Protein AF-A0A667IPQ3-F1 (afdb_monomer_lite)

Organism: Lynx canadensis (NCBI:txid61383)

Foldseek 3Di:
DDDDDDDDDDDDDDDDDDDDDDDDDDDDDDDDDDDDPPPPPPPDDDDDDDDDDDDDDDDDDDDDDDDDDDDPPDDPDPVPPQDPDDPVLLVQCPDPDPVSNLVSLVVLLVNLVVQVVDPVCLVVCLVVVLVSLLSLLVQCQPPDVVSVVSSLVSLLSNCLSPVVSSLVSLVVCLVVHPHNVSSVVSNVSSVPDDPRD

Secondary structure (DSSP, 8-state):
-------PPPPPPPPPPP-----------PPP-PPPS------PPP--------PPP----------------PPP---------SHHHHHHHT-S-HHHHHHHHHHHHHHHHHHHT-GGGHHHHHHHHHHHHHHHHHGGG-S-HHHHHHHHHHHHHHTTT-HHHHHHHHHHHGGGSS-SHHHHHHHHHHHHSPPP-

InterPro domains:
  IPR011989 Armadillo-like helical [G3DSA:1.25.10.10] (72-195)
  IPR016024 Armadillo-type fold [SSF48371] (83-165)
  IPR052623 Dynein axonemal assembly factor 5 [PTHR16216] (85-190)

Sequence (197 aa):
DRESSSGLPTPPPTRPRVHPVASAVRGSGTPGAAPSPWHASTSLPTGWVYHGPRAGAPGVGSGPHSGSSSAPSVPASVSLSHPALPPELLKRLDDVSHEVRLAATSALVTWLACVRSDDDVKSCYQSHLQFLYRELLVYLDDPDGTVQDAVLEVLKAGSVLFPELLARETEAVIHKHRSPALCQQLLQHLQAQPPAQ

Structure (mmCIF, N/CA/C/O backbone):
data_AF-A0A667IPQ3-F1
#
_entry.id   AF-A0A667IPQ3-F1
#
loop_
_atom_site.group_PDB
_atom_site.id
_atom_site.type_symbol
_atom_site.label_atom_id
_atom_site.label_alt_id
_atom_site.label_comp_id
_atom_site.label_asym_id
_atom_site.label_entity_id
_atom_site.label_seq_id
_atom_site.pdbx_PDB_ins_code
_atom_site.Cartn_x
_atom_site.Cartn_y
_atom_site.Cartn_z
_atom_site.occupancy
_atom_site.B_iso_or_equiv
_atom_site.auth_seq_id
_atom_site.auth_comp_id
_atom_site.auth_asym_id
_atom_site.auth_atom_id
_atom_site.pdbx_PDB_model_num
ATOM 1 N N . ASP A 1 1 ? -21.190 25.353 -71.869 1.00 43.34 1 ASP A N 1
ATOM 2 C CA . ASP A 1 1 ? -20.812 23.929 -71.735 1.00 43.34 1 ASP A CA 1
ATOM 3 C C . ASP A 1 1 ? -20.568 23.635 -70.264 1.00 43.34 1 ASP A C 1
ATOM 5 O O . ASP A 1 1 ? -19.658 24.219 -69.703 1.00 43.34 1 ASP A O 1
ATOM 9 N N . ARG A 1 2 ? -21.494 23.066 -69.482 1.00 45.31 2 ARG A N 1
ATOM 10 C CA . ARG A 1 2 ? -22.185 21.760 -69.554 1.00 45.31 2 ARG A CA 1
ATOM 11 C C . ARG A 1 2 ? -21.228 20.582 -69.322 1.00 45.31 2 ARG A C 1
ATOM 13 O O . ARG A 1 2 ? -20.550 20.190 -70.249 1.00 45.31 2 ARG A O 1
ATOM 20 N N . GLU A 1 3 ? -21.250 20.063 -68.088 1.00 48.84 3 GLU A N 1
ATOM 21 C CA . GLU A 1 3 ? -21.083 18.662 -67.622 1.00 48.84 3 GLU A CA 1
ATOM 22 C C . GLU A 1 3 ? -20.775 18.749 -66.108 1.00 48.84 3 GLU A C 1
ATOM 24 O O . GLU A 1 3 ? -19.694 19.164 -65.718 1.00 48.84 3 GLU A O 1
ATOM 29 N N . SER A 1 4 ? -21.719 18.631 -65.164 1.00 49.47 4 SER A N 1
ATOM 30 C CA . SER A 1 4 ? -22.578 17.482 -64.823 1.00 49.47 4 SER A CA 1
ATOM 31 C C . SER A 1 4 ? -21.831 16.151 -64.841 1.00 49.47 4 SER A C 1
ATOM 33 O O . SER A 1 4 ? -22.015 15.351 -65.750 1.00 49.47 4 SER A O 1
ATOM 35 N N . SER A 1 5 ? -21.034 15.900 -63.799 1.00 56.72 5 SER A N 1
ATOM 36 C CA . SER A 1 5 ? -20.564 14.555 -63.463 1.00 56.72 5 SER A CA 1
ATOM 37 C C . SER A 1 5 ? -21.283 14.072 -62.204 1.00 56.72 5 SER A C 1
ATOM 39 O O . SER A 1 5 ? -20.973 14.455 -61.076 1.00 56.72 5 SER A O 1
ATOM 41 N N . SER A 1 6 ? -22.329 13.287 -62.442 1.00 52.28 6 SER A N 1
ATOM 42 C CA . SER A 1 6 ? -23.167 12.626 -61.449 1.00 52.28 6 SER A CA 1
ATOM 43 C C . SER A 1 6 ? -22.458 11.354 -60.976 1.00 52.28 6 SER A C 1
ATOM 45 O O . SER A 1 6 ? -22.528 10.321 -61.637 1.00 52.28 6 SER A O 1
ATOM 47 N N . GLY A 1 7 ? -21.755 11.417 -59.846 1.00 54.75 7 GLY A N 1
ATOM 48 C CA . GLY A 1 7 ? -21.230 10.224 -59.177 1.00 54.75 7 GLY A CA 1
ATOM 49 C C . GLY A 1 7 ? -22.349 9.501 -58.426 1.00 54.75 7 GLY A C 1
ATOM 50 O O . GLY A 1 7 ? -22.909 10.051 -57.480 1.00 54.75 7 GLY A O 1
ATOM 51 N N . LEU A 1 8 ? -22.698 8.288 -58.863 1.00 66.19 8 LEU A N 1
ATOM 52 C CA . LEU A 1 8 ? -23.651 7.407 -58.178 1.00 66.19 8 LEU A CA 1
ATOM 53 C C . LEU A 1 8 ? -23.178 7.070 -56.747 1.00 66.19 8 LEU A C 1
ATOM 55 O O . LEU A 1 8 ? -21.989 6.809 -56.554 1.00 66.19 8 LEU A O 1
ATOM 59 N N . PRO A 1 9 ? -24.086 6.974 -55.759 1.00 61.34 9 PRO A N 1
ATOM 60 C CA . PRO A 1 9 ? -23.742 6.470 -54.435 1.00 61.34 9 PRO A CA 1
ATOM 61 C C . PRO A 1 9 ? -23.556 4.944 -54.450 1.00 61.34 9 PRO A C 1
ATOM 63 O O . PRO A 1 9 ? -24.374 4.198 -54.991 1.00 61.34 9 PRO A O 1
ATOM 66 N N . THR A 1 10 ? -22.478 4.476 -53.825 1.00 70.06 10 THR A N 1
ATOM 67 C CA . THR A 1 10 ? -22.205 3.059 -53.557 1.00 70.06 10 THR A CA 1
ATOM 68 C C . THR A 1 10 ? -23.192 2.495 -52.522 1.00 70.06 10 THR A C 1
ATOM 70 O O . THR A 1 10 ? -23.482 3.164 -51.526 1.00 70.06 10 THR A O 1
ATOM 73 N N . PRO A 1 11 ? -23.727 1.271 -52.705 1.00 72.38 11 PRO A N 1
ATOM 74 C CA . PRO A 1 11 ? -24.605 0.659 -51.712 1.00 72.38 11 PRO A CA 1
ATOM 75 C C . PRO A 1 11 ? -23.811 0.169 -50.483 1.00 72.38 11 PRO A C 1
ATOM 77 O O . PRO A 1 11 ? -22.674 -0.288 -50.629 1.00 72.38 11 PRO A O 1
ATOM 80 N N . PRO A 1 12 ? -24.393 0.220 -49.269 1.00 73.06 12 PRO A N 1
ATOM 81 C CA . PRO A 1 12 ? -23.745 -0.291 -48.065 1.00 73.06 12 PRO A CA 1
ATOM 82 C C . PRO A 1 12 ? -23.689 -1.831 -48.055 1.00 73.06 12 PRO A C 1
ATOM 84 O O . PRO A 1 12 ? -24.590 -2.488 -48.588 1.00 73.06 12 PRO A O 1
ATOM 87 N N . PRO A 1 13 ? -22.673 -2.435 -47.409 1.00 67.56 13 PRO A N 1
ATOM 88 C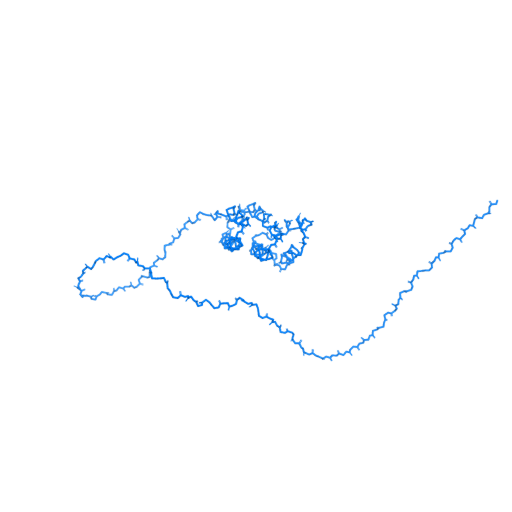 CA . PRO A 1 13 ? -22.566 -3.884 -47.291 1.00 67.56 13 PRO A CA 1
ATOM 89 C C . PRO A 1 13 ? -23.715 -4.474 -46.459 1.00 67.56 13 PRO A C 1
ATOM 91 O O . PRO A 1 13 ? -24.053 -4.006 -45.370 1.00 67.56 13 PRO A O 1
ATOM 94 N N . THR A 1 14 ? -24.317 -5.530 -47.000 1.00 71.25 14 THR A N 1
ATOM 95 C CA . THR A 1 14 ? -25.467 -6.254 -46.457 1.00 71.25 14 THR A CA 1
ATOM 96 C C . THR A 1 14 ? -25.089 -7.007 -45.175 1.00 71.25 14 THR A C 1
ATOM 98 O O . THR A 1 14 ? -24.202 -7.858 -45.187 1.00 71.25 14 THR A O 1
ATOM 101 N N . ARG A 1 15 ? -25.776 -6.728 -44.057 1.00 63.22 15 ARG A N 1
ATOM 102 C CA . ARG A 1 15 ? -25.676 -7.533 -42.825 1.00 63.22 15 ARG A CA 1
ATOM 103 C C . ARG A 1 15 ? -26.220 -8.948 -43.073 1.00 63.22 15 ARG A C 1
ATOM 105 O O . ARG A 1 15 ? -27.365 -9.061 -43.514 1.00 63.22 15 ARG A O 1
ATOM 112 N N . PRO A 1 16 ? -25.495 -10.024 -42.724 1.00 62.91 16 PRO A N 1
ATOM 113 C CA . PRO A 1 16 ? -26.089 -11.349 -42.688 1.00 62.91 16 PRO A CA 1
ATOM 114 C C . PRO A 1 16 ? -27.092 -11.467 -41.532 1.00 62.91 16 PRO A C 1
ATOM 116 O O . PRO A 1 16 ? -26.861 -11.055 -40.395 1.00 62.91 16 PRO A O 1
ATOM 119 N N . ARG A 1 17 ? -28.247 -12.011 -41.904 1.00 59.38 17 ARG A N 1
ATOM 120 C CA . ARG A 1 17 ? -29.460 -12.240 -41.125 1.00 59.38 17 ARG A CA 1
ATOM 121 C C . ARG A 1 17 ? -29.239 -13.344 -40.090 1.00 59.38 17 ARG A C 1
ATOM 123 O O . ARG A 1 17 ? -28.829 -14.449 -40.431 1.00 59.38 17 ARG A O 1
ATOM 130 N N . VAL A 1 18 ? -29.554 -13.035 -38.836 1.00 52.44 18 VAL A N 1
ATOM 131 C CA . VAL A 1 18 ? -29.643 -13.996 -37.731 1.00 52.44 18 VAL A CA 1
ATOM 132 C C . VAL A 1 18 ? -30.753 -15.020 -37.992 1.00 52.44 18 VAL A C 1
ATOM 134 O O . VAL A 1 18 ? -31.875 -14.650 -38.338 1.00 52.44 18 VAL A O 1
ATOM 137 N N . HIS A 1 19 ? -30.450 -16.300 -37.780 1.00 51.84 19 HIS A N 1
ATOM 138 C CA . HIS A 1 19 ? -31.446 -17.342 -37.546 1.00 51.84 19 HIS A CA 1
ATOM 139 C C . HIS A 1 19 ? -31.229 -17.924 -36.142 1.00 51.84 19 HIS A C 1
ATOM 141 O O . HIS A 1 19 ? -30.085 -18.215 -35.787 1.00 51.84 19 HIS A O 1
ATOM 147 N N . PRO A 1 20 ? -32.294 -18.087 -35.338 1.00 52.88 20 PRO A N 1
ATOM 148 C CA . PRO A 1 20 ? -32.199 -18.683 -34.016 1.00 52.88 20 PRO A CA 1
ATOM 149 C C . PRO A 1 20 ? -32.198 -20.209 -34.139 1.00 52.88 20 PRO A C 1
ATOM 151 O O . PRO A 1 20 ? -33.082 -20.779 -34.779 1.00 52.88 20 PRO A O 1
ATOM 154 N N . VAL A 1 21 ? -31.245 -20.879 -33.490 1.00 47.47 21 VAL A N 1
ATOM 155 C CA . VAL A 1 21 ? -31.390 -22.296 -33.145 1.00 47.47 21 VAL A CA 1
ATOM 156 C C . VAL A 1 21 ? -31.575 -22.393 -31.638 1.00 47.47 21 VAL A C 1
ATOM 158 O O . VAL A 1 21 ? -30.739 -21.951 -30.852 1.00 47.47 21 VAL A O 1
ATOM 161 N N . ALA A 1 22 ? -32.740 -22.898 -31.254 1.00 37.69 22 ALA A N 1
ATOM 162 C CA . ALA A 1 22 ? -33.111 -23.151 -29.879 1.00 37.69 22 ALA A CA 1
ATOM 163 C C . ALA A 1 22 ? -32.701 -24.569 -29.459 1.00 37.69 22 ALA A C 1
ATOM 165 O O . ALA A 1 22 ? -32.847 -25.519 -30.223 1.00 37.69 22 ALA A O 1
ATOM 166 N N . SER A 1 23 ? -32.312 -24.650 -28.186 1.00 40.38 23 SER A N 1
ATOM 167 C CA . SER A 1 23 ? -32.444 -25.776 -27.256 1.00 40.38 23 SER A CA 1
ATOM 168 C C . SER A 1 23 ? -31.615 -27.045 -27.468 1.00 40.38 23 SER A C 1
ATOM 170 O O . SER A 1 23 ? -31.956 -27.912 -28.263 1.00 40.38 23 SER A O 1
ATOM 172 N N . ALA A 1 24 ? -30.694 -27.268 -26.526 1.00 44.47 24 ALA A N 1
ATOM 173 C CA . ALA A 1 24 ? -30.680 -28.517 -25.771 1.00 44.47 24 ALA A CA 1
ATOM 174 C C . ALA A 1 24 ? -30.229 -28.264 -24.325 1.00 44.47 24 ALA A C 1
ATOM 176 O O . ALA A 1 24 ? -29.197 -27.660 -24.049 1.00 44.47 24 ALA A O 1
ATOM 177 N N . VAL A 1 25 ? -31.085 -28.716 -23.418 1.00 44.31 25 VAL A N 1
ATOM 178 C CA . VAL A 1 25 ? -30.928 -28.771 -21.969 1.00 44.31 25 VAL A CA 1
ATOM 179 C C . VAL A 1 25 ? -30.083 -29.990 -21.574 1.00 44.31 25 VAL A C 1
ATOM 181 O O . VAL A 1 25 ? -30.110 -31.004 -22.268 1.00 44.31 25 VAL A O 1
ATOM 184 N N . ARG A 1 26 ? -29.492 -29.903 -20.372 1.00 38.69 26 ARG A N 1
ATOM 185 C CA . ARG A 1 26 ? -29.008 -30.978 -19.477 1.00 38.69 26 ARG A CA 1
ATOM 186 C C . ARG A 1 26 ? -27.511 -31.307 -19.556 1.00 38.69 26 ARG A C 1
ATOM 188 O O . ARG A 1 26 ? -27.011 -31.829 -20.540 1.00 38.69 26 ARG A O 1
ATOM 195 N N . GLY A 1 27 ? -26.834 -31.070 -18.432 1.00 37.28 27 GLY A N 1
ATOM 196 C CA . GLY A 1 27 ? -25.452 -31.483 -18.200 1.00 37.28 27 GLY A CA 1
ATOM 197 C C . GLY A 1 27 ? -24.861 -30.819 -16.964 1.00 37.28 27 GLY A C 1
ATOM 198 O O . GLY A 1 27 ? -24.020 -29.939 -17.073 1.00 37.28 27 GLY A O 1
ATOM 199 N N . SER A 1 28 ? -25.346 -31.208 -15.788 1.00 48.03 28 SER A N 1
ATOM 200 C CA . SER A 1 28 ? -24.716 -30.939 -14.495 1.00 48.03 28 SER A CA 1
ATOM 201 C C . SER A 1 28 ? -23.250 -31.388 -14.501 1.00 48.03 28 SER A C 1
ATOM 203 O O . SER A 1 28 ? -22.979 -32.573 -14.686 1.00 48.03 28 SER A O 1
ATOM 205 N N . GLY A 1 29 ? -22.330 -30.459 -14.260 1.00 38.22 29 GLY A N 1
ATOM 206 C CA . GLY A 1 29 ? -20.908 -30.734 -14.085 1.00 38.22 29 GLY A CA 1
ATOM 207 C C . GLY A 1 29 ? -20.250 -29.566 -13.368 1.00 38.22 29 GLY A C 1
ATOM 208 O O . GLY A 1 29 ? -19.907 -28.564 -13.982 1.00 38.22 29 GLY A O 1
ATOM 209 N N . THR A 1 30 ? -20.137 -29.676 -12.051 1.00 56.53 30 THR A N 1
ATOM 210 C CA . THR A 1 30 ? -19.35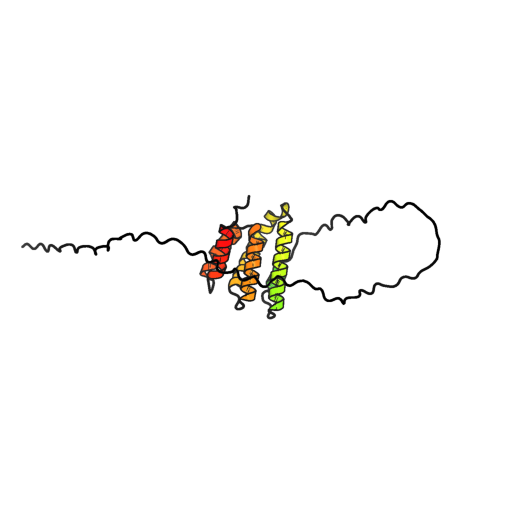0 -28.786 -11.194 1.00 56.53 30 THR A CA 1
ATOM 211 C C . THR A 1 30 ? -17.861 -28.920 -11.533 1.00 56.53 30 THR A C 1
ATOM 213 O O . THR A 1 30 ? -17.334 -30.026 -11.390 1.00 56.53 30 THR A O 1
ATOM 216 N N . PRO A 1 31 ? -17.138 -27.856 -11.919 1.00 45.44 31 PRO A N 1
ATOM 217 C CA . PRO A 1 31 ? -15.688 -27.867 -11.815 1.00 45.44 31 PRO A CA 1
ATOM 218 C C . PRO A 1 31 ? -15.306 -27.600 -10.356 1.00 45.44 31 PRO A C 1
ATOM 220 O O . PRO A 1 31 ? -15.730 -26.614 -9.752 1.00 45.44 31 PRO A O 1
ATOM 223 N N . GLY A 1 32 ? -14.562 -28.545 -9.782 1.00 38.31 32 GLY A N 1
ATOM 224 C CA . GLY A 1 32 ? -14.104 -28.512 -8.402 1.00 38.31 32 GLY A CA 1
ATOM 225 C C . GLY A 1 32 ? -13.329 -27.236 -8.094 1.00 38.31 32 GLY A C 1
ATOM 226 O O . GLY A 1 32 ? -12.368 -26.892 -8.780 1.00 38.31 32 GLY A O 1
ATOM 227 N N . ALA A 1 33 ? -13.755 -26.562 -7.030 1.00 38.25 33 ALA A N 1
ATOM 228 C CA . ALA A 1 33 ? -12.944 -25.582 -6.339 1.00 38.25 33 ALA A CA 1
ATOM 229 C C . ALA A 1 33 ? -11.665 -26.280 -5.859 1.00 38.25 33 ALA A C 1
ATOM 231 O O . ALA A 1 33 ? -11.715 -27.199 -5.039 1.00 38.25 33 ALA A O 1
ATOM 232 N N . ALA A 1 34 ? -10.524 -25.861 -6.398 1.00 42.09 34 ALA A N 1
ATOM 233 C CA . ALA A 1 34 ? -9.241 -26.157 -5.790 1.00 42.09 34 ALA A CA 1
ATOM 234 C C . ALA A 1 34 ? -9.215 -25.491 -4.400 1.00 42.09 34 ALA A C 1
ATOM 236 O O . ALA A 1 34 ? -9.532 -24.303 -4.301 1.00 42.09 34 ALA A O 1
ATOM 237 N N . PRO A 1 35 ? -8.885 -26.217 -3.322 1.00 43.69 35 PRO A N 1
ATOM 238 C CA . PRO A 1 35 ? -8.709 -25.598 -2.021 1.00 43.69 35 PRO A CA 1
ATOM 239 C C . PRO A 1 35 ? -7.446 -24.731 -2.026 1.00 43.69 35 PRO A C 1
ATOM 241 O O . PRO A 1 35 ? -6.358 -25.183 -2.384 1.00 43.69 35 PRO A O 1
ATOM 244 N N . SER A 1 36 ? -7.605 -23.482 -1.597 1.00 42.34 36 SER A N 1
ATOM 245 C CA . SER A 1 36 ? -6.523 -22.578 -1.216 1.00 42.34 36 SER A CA 1
ATOM 246 C C . SER A 1 36 ? -5.568 -23.252 -0.210 1.00 42.34 36 SER A C 1
ATOM 248 O O . SER A 1 36 ? -6.046 -23.824 0.773 1.00 42.34 36 SER A O 1
ATOM 250 N N . PRO A 1 37 ? -4.233 -23.188 -0.379 1.00 45.19 37 PRO A N 1
ATOM 251 C CA . PRO A 1 37 ? -3.288 -23.971 0.423 1.00 45.19 37 PRO A CA 1
ATOM 252 C C . PRO A 1 37 ? -2.916 -23.353 1.789 1.00 45.19 37 PRO A C 1
ATOM 254 O O . PRO A 1 37 ? -1.842 -23.638 2.312 1.00 45.19 37 PRO A O 1
ATOM 257 N N . TRP A 1 38 ? -3.785 -22.556 2.424 1.00 40.59 38 TRP A N 1
ATOM 258 C CA . TRP A 1 38 ? -3.489 -21.918 3.724 1.00 40.59 38 TRP A CA 1
ATOM 259 C C . TRP A 1 38 ? -4.444 -22.337 4.842 1.00 40.59 38 TRP A C 1
ATOM 261 O O . TRP A 1 38 ? -4.924 -21.517 5.617 1.00 40.59 38 TRP A O 1
ATOM 271 N N . HIS A 1 39 ? -4.678 -23.639 4.973 1.00 41.22 39 HIS A N 1
ATOM 272 C CA . HIS A 1 39 ? -4.967 -24.223 6.282 1.00 41.22 39 HIS A CA 1
ATOM 273 C C . HIS A 1 39 ? -3.756 -25.045 6.719 1.00 41.22 39 HIS A C 1
ATOM 275 O O . HIS A 1 39 ? -3.787 -26.272 6.774 1.00 41.22 39 HIS A O 1
ATOM 281 N N . ALA A 1 40 ? -2.659 -24.350 7.016 1.00 33.62 40 ALA A N 1
ATOM 282 C CA . ALA A 1 40 ? -1.617 -24.923 7.846 1.00 33.62 40 ALA A CA 1
ATOM 283 C C . ALA A 1 40 ? -2.135 -24.913 9.288 1.00 33.62 40 ALA A C 1
ATOM 285 O O . ALA A 1 40 ? -2.218 -23.865 9.927 1.00 33.62 40 ALA A O 1
ATOM 286 N N . SER A 1 41 ? -2.518 -26.094 9.778 1.00 35.00 41 SER A N 1
ATOM 287 C CA . SER A 1 41 ? -2.619 -26.372 11.207 1.00 35.00 41 SER A CA 1
ATOM 288 C C . SER A 1 41 ? -1.376 -25.837 11.907 1.00 35.00 41 SER A C 1
ATOM 290 O O . SER A 1 41 ? -0.264 -26.306 11.663 1.00 35.00 41 SER A O 1
ATOM 292 N N . THR A 1 42 ? -1.561 -24.888 12.814 1.00 35.06 42 THR A N 1
ATOM 293 C CA . THR A 1 42 ? -0.556 -24.504 13.800 1.00 35.06 42 THR A CA 1
ATOM 294 C C . THR A 1 42 ? -0.421 -25.620 14.834 1.00 35.06 42 THR A C 1
ATOM 296 O O . THR A 1 42 ? -0.861 -25.516 15.976 1.00 35.06 42 THR A O 1
ATOM 299 N N . SER A 1 43 ? 0.232 -26.716 14.446 1.00 40.53 43 SER A N 1
ATOM 300 C CA . SER A 1 43 ? 0.984 -27.517 15.407 1.00 40.53 43 SER A CA 1
ATOM 301 C C . SER A 1 43 ? 2.213 -26.701 15.792 1.00 40.53 43 SER A C 1
ATOM 303 O O . SER A 1 43 ? 3.211 -26.671 15.077 1.00 40.53 43 SER A O 1
ATOM 305 N N . LEU A 1 44 ? 2.108 -25.982 16.908 1.00 39.28 44 LEU A N 1
ATOM 306 C CA . LEU A 1 44 ? 3.242 -25.307 17.527 1.00 39.28 44 LEU A CA 1
ATOM 307 C C . LEU A 1 44 ? 4.283 -26.361 17.946 1.00 39.28 44 LEU A C 1
ATOM 309 O O . LEU A 1 44 ? 3.927 -27.293 18.674 1.00 39.28 44 LEU A O 1
ATOM 313 N N . PRO A 1 45 ? 5.561 -26.236 17.552 1.00 35.84 45 PRO A N 1
ATOM 314 C CA . PRO A 1 45 ? 6.617 -27.022 18.162 1.00 35.84 45 PRO A CA 1
ATOM 315 C C . PRO A 1 45 ? 6.789 -26.598 19.625 1.00 35.84 45 PRO A C 1
ATOM 317 O O . PRO A 1 45 ? 7.045 -25.440 19.956 1.00 35.84 45 PRO A O 1
ATOM 320 N N . THR A 1 46 ? 6.619 -27.575 20.508 1.00 51.66 46 THR A N 1
ATOM 321 C CA . THR A 1 46 ? 6.959 -27.518 21.927 1.00 51.66 46 THR A CA 1
ATOM 322 C C . THR A 1 46 ? 8.448 -27.211 22.076 1.00 51.66 46 THR A C 1
ATOM 324 O O . THR A 1 46 ? 9.271 -27.988 21.600 1.00 51.66 46 THR A O 1
ATOM 327 N N . GLY A 1 47 ? 8.817 -26.114 22.746 1.00 49.28 47 GLY A N 1
ATOM 328 C CA . GLY A 1 47 ? 10.231 -25.896 23.065 1.00 49.28 47 GLY A CA 1
ATOM 329 C C . GLY A 1 47 ? 10.681 -24.470 23.346 1.00 49.28 47 GLY A C 1
ATOM 330 O O . GLY A 1 47 ? 11.713 -24.072 22.827 1.00 49.28 47 GLY A O 1
ATOM 331 N N . TRP A 1 48 ? 9.975 -23.721 24.194 1.00 31.69 48 TRP A N 1
ATOM 332 C CA . TRP A 1 48 ? 10.586 -22.590 24.900 1.00 31.69 48 TRP A CA 1
ATOM 333 C C . TRP A 1 48 ? 10.203 -22.674 26.376 1.00 31.69 48 TRP A C 1
ATOM 335 O O . TRP A 1 48 ? 9.089 -22.342 26.772 1.00 31.69 48 TRP A O 1
ATOM 345 N N . VAL A 1 49 ? 11.127 -23.190 27.189 1.00 45.16 49 VAL A N 1
ATOM 346 C CA . VAL A 1 49 ? 11.033 -23.157 28.652 1.00 45.16 49 VAL A CA 1
ATOM 347 C C . VAL A 1 49 ? 11.545 -21.794 29.099 1.00 45.16 49 VAL A C 1
ATOM 349 O O . VAL A 1 49 ? 12.738 -21.507 29.020 1.00 45.16 49 VAL A O 1
ATOM 352 N N . TYR A 1 50 ? 10.635 -20.937 29.552 1.00 32.84 50 TYR A N 1
ATOM 353 C CA . TYR A 1 50 ? 10.991 -19.683 30.201 1.00 32.84 50 TYR A CA 1
ATOM 354 C C . TYR A 1 50 ? 11.446 -19.979 31.639 1.00 32.84 50 TYR A C 1
ATOM 356 O O . TYR A 1 50 ? 10.642 -20.370 32.486 1.00 32.84 50 TYR A O 1
ATOM 364 N N . HIS A 1 51 ? 12.738 -19.815 31.925 1.00 39.22 51 HIS A N 1
ATOM 365 C CA . HIS A 1 51 ? 13.267 -19.874 33.287 1.00 39.22 51 HIS A CA 1
ATOM 366 C C . HIS A 1 51 ? 13.118 -18.502 33.958 1.00 39.22 51 HIS A C 1
ATOM 368 O O . HIS A 1 51 ? 13.928 -17.604 33.748 1.00 39.22 51 HIS A O 1
ATOM 374 N N . GLY A 1 52 ? 12.071 -18.344 34.771 1.00 39.72 52 GLY A N 1
ATOM 375 C CA . GLY A 1 52 ? 11.937 -17.217 35.698 1.00 39.72 52 GLY A CA 1
ATOM 376 C C . GLY A 1 52 ? 12.860 -17.355 36.924 1.00 39.72 52 GLY A C 1
ATOM 377 O O . GLY A 1 52 ? 13.268 -18.470 37.267 1.00 39.72 52 GLY A O 1
ATOM 378 N N . PRO A 1 53 ? 13.206 -16.246 37.604 1.00 39.66 53 PRO A N 1
ATOM 379 C CA . PRO A 1 53 ? 14.141 -16.264 38.721 1.00 39.66 53 PRO A CA 1
ATOM 380 C C . PRO A 1 53 ? 13.521 -16.875 39.986 1.00 39.66 53 PRO A C 1
ATOM 382 O O . PRO A 1 53 ? 12.412 -16.554 40.408 1.00 39.66 53 PRO A O 1
ATOM 385 N N . ARG A 1 54 ? 14.299 -17.769 40.597 1.00 39.72 54 ARG A N 1
ATOM 386 C CA . ARG A 1 54 ? 14.025 -18.523 41.823 1.00 39.72 54 ARG A CA 1
ATOM 387 C C . ARG A 1 54 ? 14.065 -17.605 43.051 1.00 39.72 54 ARG A C 1
ATOM 389 O O . ARG A 1 54 ? 15.143 -17.178 43.453 1.00 39.72 54 ARG A O 1
ATOM 396 N N . ALA A 1 55 ? 12.914 -17.368 43.679 1.00 41.00 55 ALA A N 1
ATOM 397 C CA . ALA A 1 55 ? 12.819 -16.814 45.031 1.00 41.00 55 ALA A CA 1
ATOM 398 C C . ALA A 1 55 ? 12.533 -17.943 46.039 1.00 41.00 55 ALA A C 1
ATOM 400 O O . ALA A 1 55 ? 11.736 -18.843 45.774 1.00 41.00 55 ALA A O 1
ATOM 401 N N . GLY A 1 56 ? 13.265 -17.934 47.154 1.00 41.22 56 GLY A N 1
ATOM 402 C CA . GLY A 1 56 ? 13.283 -18.989 48.166 1.00 41.22 56 GLY A CA 1
ATOM 403 C C . GLY A 1 56 ? 11.991 -19.123 48.976 1.00 41.22 56 GLY A C 1
ATOM 404 O O . GLY A 1 56 ? 11.260 -18.160 49.186 1.00 41.22 56 GLY A O 1
ATOM 405 N N . ALA A 1 57 ? 11.753 -20.348 49.446 1.00 41.84 57 ALA A N 1
ATOM 406 C CA . ALA A 1 57 ? 10.712 -20.703 50.409 1.00 41.84 57 ALA A CA 1
ATOM 407 C C . ALA A 1 57 ? 10.952 -20.034 51.779 1.00 41.84 57 ALA A C 1
ATOM 409 O O . ALA A 1 57 ? 12.094 -19.690 52.101 1.00 41.84 57 ALA A O 1
ATOM 410 N N . PRO A 1 58 ? 9.911 -19.925 52.626 1.00 49.47 58 PRO A N 1
ATOM 411 C CA . PRO A 1 58 ? 9.753 -20.987 53.628 1.00 49.47 58 PRO A CA 1
ATOM 412 C C . PRO A 1 58 ? 8.298 -21.318 54.020 1.00 49.47 58 PRO A C 1
ATOM 414 O O . PRO A 1 58 ? 7.389 -20.514 53.859 1.00 49.47 58 PRO A O 1
ATOM 417 N N . GLY A 1 59 ? 8.137 -22.477 54.670 1.00 38.19 59 GLY A N 1
ATOM 418 C CA . GLY A 1 59 ? 7.288 -22.592 55.863 1.00 38.19 59 GLY A CA 1
ATOM 419 C C . GLY A 1 59 ? 5.836 -23.030 55.672 1.00 38.19 59 GLY A C 1
ATOM 420 O O . GLY A 1 59 ? 4.984 -22.270 55.237 1.00 38.19 59 GLY A O 1
ATOM 421 N N . VAL A 1 60 ? 5.562 -24.259 56.108 1.00 48.31 60 VAL A N 1
ATOM 422 C CA . VAL A 1 60 ? 4.245 -24.888 56.281 1.00 48.31 60 VAL A CA 1
ATOM 423 C C . VAL A 1 60 ? 3.394 -24.148 57.323 1.00 48.31 60 VAL A C 1
ATOM 425 O O . VAL A 1 60 ? 3.869 -23.879 58.424 1.00 48.31 60 VAL A O 1
ATOM 428 N N . GLY A 1 61 ? 2.115 -23.917 57.015 1.00 37.28 61 GLY A N 1
ATOM 429 C CA . GLY A 1 61 ? 1.108 -23.460 57.976 1.00 37.28 61 GLY A CA 1
ATOM 430 C C . GLY A 1 61 ? -0.313 -23.620 57.431 1.00 37.28 61 GLY A C 1
ATOM 431 O O . GLY A 1 61 ? -0.736 -22.871 56.558 1.00 37.28 61 GLY A O 1
ATOM 432 N N . SER A 1 62 ? -1.033 -24.624 57.931 1.00 47.22 62 SER A N 1
ATOM 433 C CA . SER A 1 62 ? -2.422 -24.943 57.584 1.00 47.22 62 SER A CA 1
ATOM 434 C C . SER A 1 62 ? -3.419 -23.936 58.170 1.00 47.22 62 SER A C 1
ATOM 436 O O . SER A 1 62 ? -3.331 -23.594 59.346 1.00 47.22 62 SER A O 1
ATOM 438 N N . GLY A 1 63 ? -4.437 -23.557 57.394 1.00 36.53 63 GLY A N 1
ATOM 439 C CA . GLY A 1 63 ? -5.645 -22.887 57.885 1.00 36.53 63 GLY A CA 1
ATOM 440 C C . GLY A 1 63 ? -6.693 -22.734 56.772 1.00 36.53 63 GLY A C 1
ATOM 441 O O . GLY A 1 63 ? -6.305 -22.434 55.644 1.00 36.53 63 GLY A O 1
ATOM 442 N N . PRO A 1 64 ? -8.000 -22.942 57.029 1.00 53.84 64 PRO A N 1
ATOM 443 C CA . PRO A 1 64 ? -9.034 -22.730 56.028 1.00 53.84 64 PRO A CA 1
ATOM 444 C C . PRO A 1 64 ? -9.558 -21.293 56.132 1.00 53.84 64 PRO A C 1
ATOM 446 O O . PRO A 1 64 ? -10.068 -20.878 57.171 1.00 53.84 64 PRO A O 1
ATOM 449 N N . HIS A 1 65 ? -9.457 -20.529 55.051 1.00 41.28 65 HIS A N 1
ATOM 450 C CA . HIS A 1 65 ? -10.177 -19.269 54.894 1.00 41.28 65 HIS A CA 1
ATOM 451 C C . HIS A 1 65 ? -10.862 -19.273 53.532 1.00 41.28 65 HIS A C 1
ATOM 453 O O . HIS A 1 65 ? -10.218 -19.390 52.491 1.00 41.28 65 HIS A O 1
ATOM 459 N N . SER A 1 66 ? -12.190 -19.173 53.571 1.00 53.28 66 SER A N 1
ATOM 460 C CA . SER A 1 66 ? -13.054 -18.918 52.425 1.00 53.28 66 SER A CA 1
ATOM 461 C C . SER A 1 66 ? -12.607 -17.630 51.735 1.00 53.28 66 SER A C 1
ATOM 463 O O . SER A 1 66 ? -12.872 -16.534 52.223 1.00 53.28 66 SER A O 1
ATOM 465 N N . GLY A 1 67 ? -11.900 -17.767 50.616 1.00 37.38 67 GLY A N 1
ATOM 466 C CA . GLY A 1 67 ? -11.523 -16.665 49.743 1.00 37.38 67 GLY A CA 1
ATOM 467 C C . GLY A 1 67 ? -12.469 -16.613 48.553 1.00 37.38 67 GLY A C 1
ATOM 468 O O . GLY A 1 67 ? -12.491 -17.526 47.730 1.00 37.38 67 GLY A O 1
ATOM 469 N N . SER A 1 68 ? -13.255 -15.544 48.469 1.00 46.34 68 SER A N 1
ATOM 470 C CA . SER A 1 68 ? -13.961 -15.148 47.255 1.00 46.34 68 SER A CA 1
ATOM 471 C C . SER A 1 68 ? -12.961 -15.059 46.101 1.00 46.34 68 SER A C 1
ATOM 473 O O . SER A 1 68 ? -11.978 -14.320 46.186 1.00 46.34 68 SER A O 1
ATOM 475 N N . SER A 1 69 ? -13.204 -15.815 45.034 1.00 45.22 69 SER A N 1
ATOM 476 C CA . SER A 1 69 ? -12.408 -15.769 43.811 1.00 45.22 69 SER A CA 1
ATOM 477 C C . SER A 1 69 ? -12.668 -14.442 43.089 1.00 45.22 69 SER A C 1
ATOM 479 O O . SER A 1 69 ? -13.577 -14.331 42.271 1.00 45.22 69 SER A O 1
ATOM 481 N N . SER A 1 70 ? -11.905 -13.406 43.435 1.00 48.41 70 SER A N 1
ATOM 482 C CA . SER A 1 70 ? -11.770 -12.228 42.582 1.00 48.41 70 SER A CA 1
ATOM 483 C C . SER A 1 70 ? -10.770 -12.575 41.488 1.00 48.41 70 SER A C 1
ATOM 485 O O . SER A 1 70 ? -9.582 -12.761 41.753 1.00 48.41 70 SER A O 1
ATOM 487 N N . ALA A 1 71 ? -11.276 -12.705 40.262 1.00 51.25 71 ALA A N 1
ATOM 488 C CA . ALA A 1 71 ? -10.458 -12.796 39.063 1.00 51.25 71 ALA A CA 1
ATOM 489 C C . ALA A 1 71 ? -9.470 -11.614 39.015 1.00 51.25 71 ALA A C 1
ATOM 491 O O . ALA A 1 71 ? -9.824 -10.512 39.446 1.00 51.25 71 ALA A O 1
ATOM 492 N N . PRO A 1 72 ? -8.243 -11.803 38.502 1.00 40.22 72 PRO A N 1
ATOM 493 C CA . PRO A 1 72 ? -7.334 -10.687 38.310 1.00 40.22 72 PRO A CA 1
ATOM 494 C C . PRO A 1 72 ? -7.957 -9.715 37.305 1.00 40.22 72 PRO A C 1
ATOM 496 O O . PRO A 1 72 ? -8.141 -10.048 36.133 1.00 40.22 72 PRO A O 1
ATOM 499 N N . SER A 1 73 ? -8.300 -8.517 37.780 1.00 47.59 73 SER A N 1
ATOM 500 C CA . SER A 1 73 ? -8.652 -7.390 36.926 1.00 47.59 73 SER A CA 1
ATOM 501 C C . SER A 1 73 ? -7.496 -7.137 35.967 1.00 47.59 73 SER A C 1
ATOM 503 O O . SER A 1 73 ? -6.405 -6.736 36.376 1.00 47.59 73 SER A O 1
ATOM 505 N N . VAL A 1 74 ? -7.749 -7.390 34.687 1.00 50.88 74 VAL A N 1
ATOM 506 C CA . VAL A 1 74 ? -6.933 -6.896 33.578 1.00 50.88 74 VAL A CA 1
ATOM 507 C C . VAL A 1 74 ? -6.745 -5.389 33.786 1.00 50.88 74 VAL A C 1
ATOM 509 O O . VAL A 1 74 ? -7.747 -4.697 33.995 1.00 50.88 74 VAL A O 1
ATOM 512 N N . PRO A 1 75 ? -5.510 -4.855 33.790 1.00 44.75 75 PRO A N 1
ATOM 513 C CA . PRO A 1 75 ? -5.318 -3.423 33.938 1.00 44.75 75 PRO A CA 1
ATOM 514 C C . PRO A 1 75 ? -6.004 -2.708 32.773 1.00 44.75 75 PRO A C 1
ATOM 516 O O . PRO A 1 75 ? -5.688 -2.929 31.603 1.00 44.75 75 PRO A O 1
ATOM 519 N N . ALA A 1 76 ? -6.979 -1.871 33.122 1.00 45.91 76 ALA A N 1
ATOM 520 C CA . ALA A 1 76 ? -7.631 -0.963 32.204 1.00 45.91 76 ALA A CA 1
ATOM 521 C C . ALA A 1 76 ? -6.608 0.039 31.654 1.00 45.91 76 ALA A C 1
ATOM 523 O O . ALA A 1 76 ? -5.849 0.645 32.408 1.00 45.91 76 ALA A O 1
ATOM 524 N N . SER A 1 77 ? -6.670 0.231 30.338 1.00 45.75 77 SER A N 1
ATOM 525 C CA . SER A 1 77 ? -6.103 1.357 29.602 1.00 45.75 77 SER A CA 1
ATOM 526 C C . SER A 1 77 ? -4.583 1.517 29.700 1.00 45.75 77 SER A C 1
ATOM 528 O O . SER A 1 77 ? -4.055 2.415 30.357 1.00 45.75 77 SER A O 1
ATOM 530 N N . VAL A 1 78 ? -3.857 0.728 28.901 1.00 42.88 78 VAL A N 1
ATOM 531 C CA . VAL A 1 78 ? -2.699 1.328 28.231 1.00 42.88 78 VAL A CA 1
ATOM 532 C C . VAL A 1 78 ? -3.292 2.378 27.302 1.00 42.88 78 VAL A C 1
ATOM 534 O O . VAL A 1 78 ? -3.894 2.041 26.286 1.00 42.88 78 VAL A O 1
ATOM 537 N N . SER A 1 79 ? -3.165 3.646 27.687 1.00 46.59 79 SER A N 1
ATOM 538 C CA . SER A 1 79 ? -3.380 4.775 26.791 1.00 46.59 79 SER A CA 1
ATOM 539 C C . SER A 1 79 ? -2.289 4.690 25.722 1.00 46.59 79 SER A C 1
ATOM 541 O O . SER A 1 79 ? -1.231 5.302 25.844 1.00 46.59 79 SER A O 1
ATOM 543 N N . LEU A 1 80 ? -2.494 3.816 24.734 1.00 47.81 80 LEU A N 1
ATOM 544 C CA . LEU A 1 80 ? -1.667 3.723 23.546 1.00 47.81 80 LEU A CA 1
ATOM 545 C C . LEU A 1 80 ? -1.843 5.056 22.837 1.00 47.81 80 LEU A C 1
ATOM 547 O O . LEU A 1 80 ? -2.858 5.310 22.197 1.00 47.81 80 LEU A O 1
ATOM 551 N N . SER A 1 81 ? -0.865 5.937 23.004 1.00 54.12 81 SER A N 1
ATOM 552 C CA . SER A 1 81 ? -0.632 7.031 22.079 1.00 54.12 81 SER A CA 1
ATOM 553 C C . SER A 1 81 ? -0.658 6.422 20.674 1.00 54.12 81 SER A C 1
ATOM 555 O O . SER A 1 81 ? 0.251 5.666 20.353 1.00 54.12 81 SER A O 1
ATOM 557 N N . HIS A 1 82 ? -1.752 6.652 19.939 1.00 54.22 82 HIS A N 1
ATOM 558 C CA . HIS A 1 82 ? -1.934 6.606 18.485 1.00 54.22 82 HIS A CA 1
ATOM 559 C C . HIS A 1 82 ? -0.858 5.847 17.690 1.00 54.22 82 HIS A C 1
ATOM 561 O O . HIS A 1 82 ? 0.312 6.223 17.770 1.00 54.22 82 HIS A O 1
ATOM 567 N N . PRO A 1 83 ? -1.202 4.857 16.845 1.00 55.53 83 PRO A N 1
ATOM 568 C CA . PRO A 1 83 ? -0.205 4.039 16.169 1.00 55.53 83 PRO A CA 1
ATOM 569 C C . PRO A 1 83 ? 0.580 4.869 15.135 1.00 55.53 83 PRO A C 1
ATOM 571 O O . PRO A 1 83 ? 0.248 4.923 13.956 1.00 55.53 83 PRO A O 1
ATOM 574 N N . ALA A 1 84 ? 1.665 5.514 15.550 1.00 67.38 84 ALA A N 1
ATOM 575 C CA . ALA A 1 84 ? 2.714 5.939 14.640 1.00 67.38 84 ALA A CA 1
ATOM 576 C C . ALA A 1 84 ? 3.474 4.677 14.226 1.00 67.38 84 ALA A C 1
ATOM 578 O O . ALA A 1 84 ? 3.984 4.004 15.116 1.00 67.38 84 ALA A O 1
ATOM 579 N N . LEU A 1 85 ? 3.476 4.344 12.925 1.00 63.88 85 LEU A N 1
ATOM 580 C CA . LEU A 1 85 ? 4.554 3.656 12.174 1.00 63.88 85 LEU A CA 1
ATOM 581 C C . LEU A 1 85 ? 4.168 3.279 10.706 1.00 63.88 85 LEU A C 1
ATOM 583 O O . LEU A 1 85 ? 4.153 2.101 10.355 1.00 63.88 85 LEU A O 1
ATOM 587 N N . PRO A 1 86 ? 3.918 4.243 9.795 1.00 69.50 86 PRO A N 1
ATOM 588 C CA . PRO A 1 86 ? 4.011 3.985 8.344 1.00 69.50 86 PRO A CA 1
ATOM 589 C C . PRO A 1 86 ? 5.422 4.082 7.719 1.00 69.50 86 PRO A C 1
ATOM 591 O O . PRO A 1 86 ? 5.781 3.199 6.939 1.00 69.50 86 PRO A O 1
ATOM 594 N N . PRO A 1 87 ? 6.255 5.107 8.005 1.00 8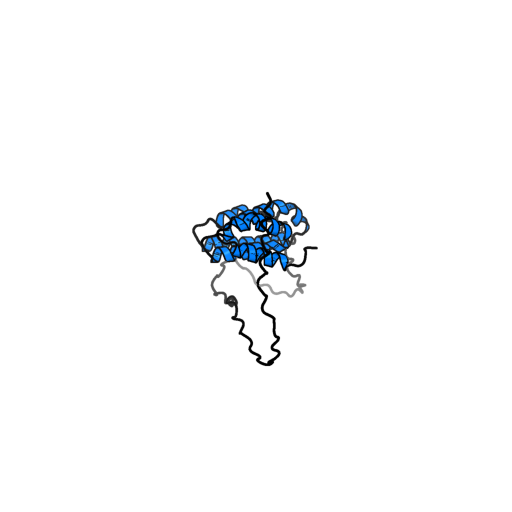2.19 87 PRO A N 1
ATOM 595 C CA . PRO A 1 87 ? 7.448 5.355 7.193 1.00 82.19 87 PRO A CA 1
ATOM 596 C C . PRO A 1 87 ? 8.565 4.329 7.413 1.00 82.19 87 PRO A C 1
ATOM 598 O O . PRO A 1 87 ? 9.294 4.001 6.483 1.00 82.19 87 PRO A O 1
ATOM 601 N N . GLU A 1 88 ? 8.714 3.785 8.617 1.00 87.75 88 GLU A N 1
ATOM 602 C CA . GLU A 1 88 ? 9.702 2.745 8.915 1.00 87.75 88 GLU A CA 1
ATOM 603 C C . GLU A 1 88 ? 9.348 1.414 8.249 1.00 87.75 88 GLU A C 1
ATOM 605 O O . GLU A 1 88 ? 10.253 0.705 7.816 1.00 87.75 88 GLU A O 1
ATOM 610 N N . LEU A 1 89 ? 8.056 1.087 8.144 1.00 90.06 89 LEU A N 1
ATOM 611 C CA . LEU A 1 89 ? 7.590 -0.113 7.448 1.00 90.06 89 LEU A CA 1
ATOM 612 C C . LEU A 1 89 ? 7.707 0.044 5.932 1.00 90.06 89 LEU A C 1
ATOM 614 O O . LEU A 1 89 ? 8.147 -0.890 5.269 1.00 90.06 89 LEU A O 1
ATOM 618 N N . LEU A 1 90 ? 7.413 1.233 5.398 1.00 92.19 90 LEU A N 1
ATOM 619 C CA . LEU A 1 90 ? 7.641 1.544 3.985 1.00 92.19 90 LEU A CA 1
ATOM 620 C C . LEU A 1 90 ? 9.114 1.367 3.602 1.00 92.19 90 LEU A C 1
ATOM 622 O O . LEU A 1 90 ? 9.404 0.676 2.635 1.00 92.19 90 LEU A O 1
ATOM 626 N N . LYS A 1 91 ? 10.053 1.854 4.425 1.00 92.12 91 LYS A N 1
ATOM 627 C CA . LYS A 1 91 ? 11.498 1.636 4.206 1.00 92.12 91 LYS A CA 1
ATOM 628 C C . LY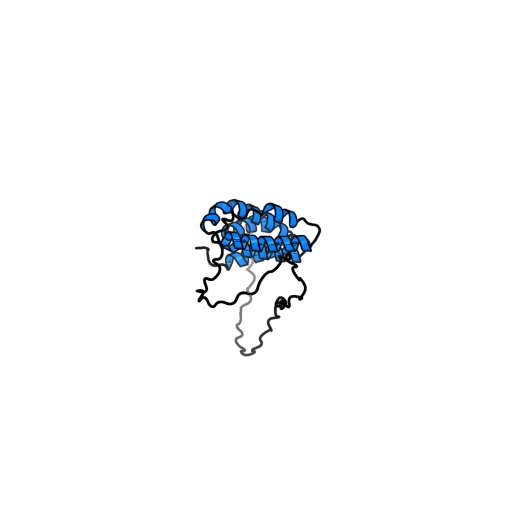S A 1 91 ? 11.904 0.158 4.182 1.00 92.12 91 LYS A C 1
ATOM 630 O O . LYS A 1 91 ? 12.980 -0.159 3.689 1.00 92.12 91 LYS A O 1
ATOM 635 N N . ARG A 1 92 ? 11.118 -0.745 4.781 1.00 95.62 92 ARG A N 1
ATOM 636 C CA . ARG A 1 92 ? 11.398 -2.192 4.772 1.00 95.62 92 ARG A CA 1
ATOM 637 C C . ARG A 1 92 ? 10.886 -2.890 3.514 1.00 95.62 92 ARG A C 1
ATOM 639 O O . ARG A 1 92 ? 11.290 -4.021 3.275 1.00 95.62 92 ARG A O 1
ATOM 646 N N . LEU A 1 93 ? 10.051 -2.234 2.707 1.00 95.19 93 LEU A N 1
ATOM 647 C CA . LEU A 1 93 ? 9.661 -2.738 1.389 1.00 95.19 93 LEU A CA 1
ATOM 648 C C . LEU A 1 93 ? 10.786 -2.582 0.352 1.00 95.19 93 LEU A C 1
ATOM 650 O O . LEU A 1 93 ? 10.845 -3.369 -0.585 1.00 95.19 93 LEU A O 1
ATOM 654 N N . ASP A 1 94 ? 11.727 -1.660 0.569 1.00 94.31 94 ASP A N 1
ATOM 655 C CA . ASP A 1 94 ? 12.952 -1.512 -0.235 1.00 94.31 94 ASP A CA 1
ATOM 656 C C . ASP A 1 94 ? 14.090 -2.474 0.182 1.00 94.31 94 ASP A C 1
ATOM 658 O O . ASP A 1 94 ? 15.214 -2.376 -0.319 1.00 94.31 94 ASP A O 1
ATOM 662 N N . ASP A 1 95 ? 13.852 -3.382 1.136 1.00 96.38 95 ASP A N 1
ATOM 663 C CA . ASP A 1 95 ? 14.890 -4.297 1.622 1.00 96.38 95 ASP A CA 1
ATOM 664 C C . ASP A 1 95 ? 15.264 -5.349 0.562 1.00 96.38 95 ASP A C 1
ATOM 666 O O . ASP A 1 95 ? 14.416 -5.870 -0.163 1.00 96.38 95 ASP A O 1
ATOM 670 N N . VAL A 1 96 ? 16.548 -5.712 0.498 1.00 93.81 96 VAL A N 1
ATOM 671 C CA . VAL A 1 96 ? 17.040 -6.757 -0.417 1.00 93.81 96 VAL A CA 1
ATOM 672 C C . VAL A 1 96 ? 16.514 -8.148 -0.053 1.00 93.81 96 VAL A C 1
ATOM 674 O O . VAL A 1 96 ? 16.467 -9.038 -0.902 1.00 93.81 96 VAL A O 1
ATOM 677 N N . SER A 1 97 ? 16.142 -8.357 1.210 1.00 96.00 97 SER A N 1
ATOM 678 C CA . SER A 1 97 ? 15.579 -9.605 1.701 1.00 96.00 97 SER A CA 1
ATOM 679 C C . SER A 1 97 ? 14.084 -9.671 1.423 1.00 96.00 97 SER A C 1
ATOM 681 O O . SER A 1 97 ? 13.280 -8.938 2.002 1.00 96.00 97 SER A O 1
ATOM 683 N N . HIS A 1 98 ? 13.697 -10.642 0.600 1.00 94.50 98 HIS A N 1
ATOM 684 C CA . HIS A 1 98 ? 12.298 -10.954 0.333 1.00 94.50 98 HIS A CA 1
ATOM 685 C C . HIS A 1 98 ? 11.486 -11.187 1.622 1.00 94.50 98 HIS A C 1
ATOM 687 O O . HIS A 1 98 ? 10.384 -10.661 1.756 1.00 94.50 98 HIS A O 1
ATOM 693 N N . GLU A 1 99 ? 12.045 -11.892 2.611 1.00 96.31 99 GLU A N 1
ATOM 694 C CA . GLU A 1 99 ? 11.357 -12.149 3.885 1.00 96.31 99 GLU A CA 1
ATOM 695 C C . GLU A 1 99 ? 11.094 -10.866 4.684 1.00 96.31 99 GLU A C 1
ATOM 697 O O . GLU A 1 99 ? 10.041 -10.735 5.307 1.00 96.31 99 GLU A O 1
ATOM 702 N N . VAL A 1 100 ? 12.016 -9.896 4.638 1.00 97.44 100 VAL A N 1
ATOM 703 C CA . VAL A 1 100 ? 11.840 -8.599 5.310 1.00 97.44 100 VAL A CA 1
ATOM 704 C C . VAL A 1 100 ? 10.721 -7.802 4.646 1.00 97.44 100 VAL A C 1
ATOM 706 O O . VAL A 1 100 ? 9.867 -7.260 5.352 1.00 97.44 100 VAL A O 1
ATOM 709 N N . ARG A 1 101 ? 10.666 -7.797 3.307 1.00 97.75 101 ARG A N 1
ATOM 710 C CA . ARG A 1 101 ? 9.581 -7.151 2.552 1.00 97.75 101 ARG A CA 1
ATOM 711 C C . ARG A 1 101 ? 8.221 -7.762 2.899 1.00 97.75 101 ARG A C 1
ATOM 713 O O . ARG A 1 101 ? 7.279 -7.037 3.217 1.00 97.75 101 ARG A O 1
ATOM 720 N N . LEU A 1 102 ? 8.119 -9.093 2.943 1.00 98.06 102 LEU A N 1
ATOM 721 C CA . LEU A 1 102 ? 6.877 -9.774 3.330 1.00 98.06 102 LEU A CA 1
ATOM 722 C C . LEU A 1 102 ? 6.485 -9.506 4.791 1.00 98.06 102 LEU A C 1
ATOM 724 O O . LEU A 1 102 ? 5.318 -9.228 5.081 1.00 98.06 102 LEU A O 1
ATOM 728 N N . ALA A 1 103 ? 7.441 -9.517 5.719 1.00 97.38 103 ALA A N 1
ATOM 729 C CA . ALA A 1 103 ? 7.175 -9.174 7.113 1.00 97.38 103 ALA A CA 1
ATOM 730 C C . ALA A 1 103 ? 6.665 -7.728 7.258 1.00 97.38 103 ALA A C 1
ATOM 732 O O . ALA A 1 103 ? 5.751 -7.472 8.044 1.00 97.38 103 ALA A O 1
ATOM 733 N N . ALA A 1 104 ? 7.193 -6.795 6.459 1.00 97.38 104 ALA A N 1
ATOM 734 C CA . ALA A 1 104 ? 6.736 -5.410 6.429 1.00 97.38 104 ALA A CA 1
ATOM 735 C C . ALA A 1 104 ? 5.284 -5.285 5.938 1.00 97.38 104 ALA A C 1
ATOM 737 O O . ALA A 1 104 ? 4.484 -4.611 6.588 1.00 97.38 104 ALA A O 1
ATOM 738 N N . THR A 1 105 ? 4.906 -5.985 4.860 1.00 97.62 105 THR A N 1
ATOM 739 C CA . THR A 1 105 ? 3.502 -6.011 4.393 1.00 97.62 105 THR A CA 1
ATOM 740 C C . THR A 1 105 ? 2.550 -6.570 5.459 1.00 97.62 105 THR A C 1
ATOM 742 O O . THR A 1 105 ? 1.508 -5.977 5.735 1.00 97.62 105 THR A O 1
ATOM 745 N N . SER A 1 106 ? 2.941 -7.643 6.154 1.00 96.50 106 SER A N 1
ATOM 746 C CA . SER A 1 106 ? 2.151 -8.235 7.246 1.00 96.50 106 SER A CA 1
ATOM 747 C C . SER A 1 106 ? 1.984 -7.278 8.436 1.00 96.50 106 SER A C 1
ATOM 749 O O . SER A 1 106 ? 0.902 -7.169 9.026 1.00 96.50 106 SER A O 1
ATOM 751 N N . ALA A 1 107 ? 3.043 -6.540 8.778 1.00 95.81 107 ALA A N 1
ATOM 752 C CA . ALA A 1 107 ? 2.997 -5.516 9.816 1.00 95.81 107 ALA A CA 1
ATOM 753 C C . ALA A 1 107 ? 2.075 -4.348 9.425 1.00 95.81 107 ALA A C 1
ATOM 755 O O . ALA A 1 107 ? 1.309 -3.877 10.265 1.00 95.81 107 ALA A O 1
ATOM 756 N N . LEU A 1 108 ? 2.082 -3.929 8.154 1.00 95.81 108 LEU A N 1
ATOM 757 C CA . LEU A 1 108 ? 1.187 -2.887 7.642 1.00 95.81 108 LEU A CA 1
ATOM 758 C C . LEU A 1 108 ? -0.290 -3.291 7.728 1.00 95.81 108 LEU A C 1
ATOM 760 O O . LEU A 1 108 ? -1.107 -2.480 8.158 1.00 95.81 108 LEU A O 1
ATOM 764 N N . VAL A 1 109 ? -0.641 -4.541 7.401 1.00 95.12 109 VAL A N 1
ATOM 765 C CA . VAL A 1 109 ? -2.015 -5.058 7.587 1.00 95.12 109 VAL A CA 1
ATOM 766 C C . VAL A 1 109 ? -2.436 -4.967 9.053 1.00 95.12 109 VAL A C 1
ATOM 768 O O . VAL A 1 109 ? -3.532 -4.501 9.366 1.00 95.12 109 VAL A O 1
ATOM 771 N N . THR A 1 110 ? -1.548 -5.377 9.960 1.00 92.88 110 THR A N 1
ATOM 772 C CA . THR A 1 110 ? -1.805 -5.328 11.406 1.00 92.88 110 THR A CA 1
ATOM 773 C C . THR A 1 110 ? -1.998 -3.888 11.882 1.00 92.88 110 THR A C 1
ATOM 775 O O . THR A 1 110 ? -2.935 -3.597 12.623 1.00 92.88 110 THR A O 1
ATOM 778 N N . TRP A 1 111 ? -1.159 -2.965 11.411 1.00 91.75 111 TRP A N 1
ATOM 779 C CA . TRP A 1 111 ? -1.265 -1.542 11.724 1.00 91.75 111 TRP A CA 1
ATOM 780 C C . TRP A 1 111 ? -2.583 -0.931 11.219 1.00 91.75 111 TRP A C 1
ATOM 782 O O . TRP A 1 111 ? -3.269 -0.248 11.980 1.00 91.75 111 TRP A O 1
ATOM 792 N N . LEU A 1 112 ? -2.995 -1.237 9.983 1.00 91.00 112 LEU A N 1
ATOM 793 C CA . LEU A 1 112 ? -4.273 -0.782 9.417 1.00 91.00 112 LEU A CA 1
ATOM 794 C C . LEU A 1 112 ? -5.475 -1.276 10.235 1.00 91.00 112 LEU A C 1
ATOM 796 O O . LEU A 1 112 ? -6.438 -0.533 10.437 1.00 91.00 112 LEU A O 1
ATOM 800 N N . ALA A 1 113 ? -5.417 -2.506 10.752 1.00 88.75 113 ALA A N 1
ATOM 801 C CA . ALA A 1 113 ? -6.457 -3.045 11.624 1.00 88.75 113 ALA A CA 1
ATOM 802 C C . ALA A 1 113 ? -6.564 -2.280 12.959 1.00 88.75 113 ALA A C 1
ATOM 804 O O . ALA A 1 113 ? -7.677 -2.069 13.452 1.00 88.75 113 ALA A O 1
ATOM 805 N N . CYS A 1 114 ? -5.436 -1.823 13.514 1.00 86.56 114 CYS A N 1
ATOM 806 C CA . CYS A 1 114 ? -5.420 -0.965 14.700 1.00 86.56 114 CYS A CA 1
ATOM 807 C C . CYS A 1 114 ? -6.066 0.397 14.418 1.00 86.56 114 CYS A C 1
ATOM 809 O O . CYS A 1 114 ? -6.926 0.819 15.184 1.00 86.56 114 CYS A O 1
ATOM 811 N N . VAL A 1 115 ? -5.722 1.043 13.296 1.00 84.06 115 VAL A N 1
ATOM 812 C CA . VAL A 1 115 ? -6.310 2.338 12.891 1.00 84.06 115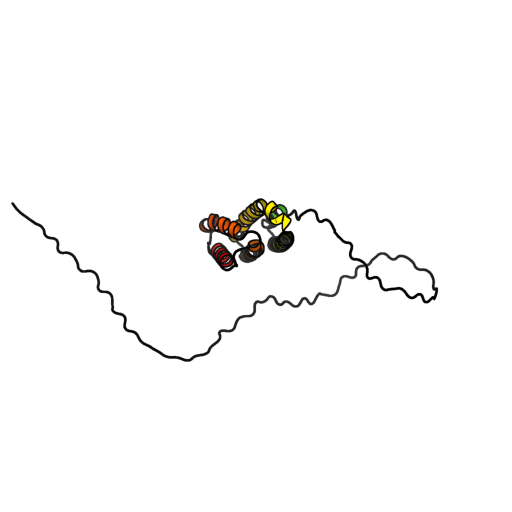 VAL A CA 1
ATOM 813 C C . VAL A 1 115 ? -7.825 2.239 12.708 1.00 84.06 115 VAL A C 1
ATOM 815 O O . VAL A 1 115 ? -8.558 3.132 13.115 1.00 84.06 115 VAL A O 1
ATOM 818 N N . ARG A 1 116 ? -8.323 1.136 12.136 1.00 80.88 116 ARG A N 1
ATOM 819 C CA . ARG A 1 116 ? -9.768 0.919 11.948 1.00 80.88 116 ARG A CA 1
ATOM 820 C C . ARG A 1 116 ? -10.556 0.883 13.254 1.00 80.88 116 ARG A C 1
ATOM 822 O O . ARG A 1 116 ? -11.740 1.201 13.237 1.00 80.88 116 ARG A O 1
ATOM 829 N N . SER A 1 117 ? -9.927 0.448 14.341 1.00 75.69 117 SER A N 1
ATOM 830 C CA . SER A 1 117 ? -10.593 0.248 15.631 1.00 75.69 117 SER A CA 1
ATOM 831 C C . SER A 1 117 ? -10.794 1.557 16.408 1.00 75.69 117 SER A C 1
ATOM 833 O O . SER A 1 117 ? -11.359 1.523 17.496 1.00 75.69 117 SER A O 1
ATOM 835 N N . ASP A 1 118 ? -10.338 2.686 15.855 1.00 73.31 118 ASP A N 1
ATOM 836 C CA . ASP A 1 118 ? -10.360 4.005 16.479 1.00 73.31 118 ASP A CA 1
ATOM 837 C C . ASP A 1 118 ? -11.136 5.009 15.598 1.00 73.31 118 ASP A C 1
ATOM 839 O O . ASP A 1 118 ? -10.598 5.626 14.672 1.00 73.31 118 ASP A O 1
ATOM 843 N N . ASP A 1 119 ? -12.451 5.105 15.825 1.00 67.19 119 ASP A N 1
ATOM 844 C CA . ASP A 1 119 ? -13.378 5.870 14.976 1.00 67.19 119 ASP A CA 1
ATOM 845 C C . ASP A 1 119 ? -13.122 7.386 14.998 1.00 67.19 119 ASP A C 1
ATOM 847 O O . ASP A 1 119 ? -13.197 8.030 13.948 1.00 67.19 119 ASP A O 1
ATOM 851 N N . ASP A 1 120 ? -12.745 7.949 16.152 1.00 64.81 120 ASP A N 1
ATOM 852 C CA . ASP A 1 120 ? -12.461 9.386 16.309 1.00 64.81 120 ASP A CA 1
ATOM 853 C C . ASP A 1 120 ? -11.223 9.826 15.506 1.00 64.81 120 ASP A C 1
ATOM 855 O O . ASP A 1 120 ? -11.036 11.000 15.171 1.00 64.81 120 ASP A O 1
ATOM 859 N N . VAL A 1 121 ? -10.384 8.860 15.144 1.00 63.81 121 VAL 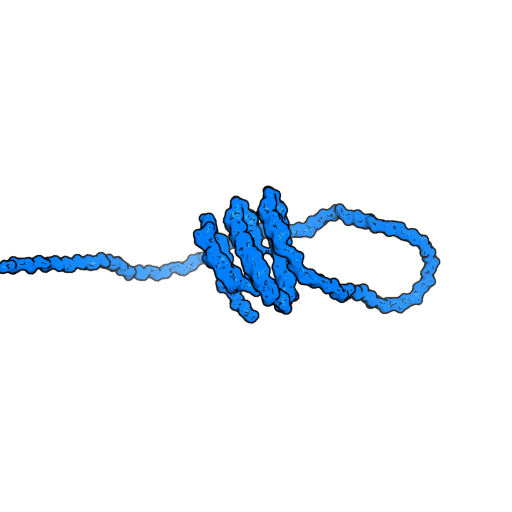A N 1
ATOM 860 C CA . VAL A 1 121 ? -9.036 9.076 14.630 1.00 63.81 121 VAL A CA 1
ATOM 861 C C . VAL A 1 121 ? -8.965 8.869 13.108 1.00 63.81 121 VAL A C 1
ATOM 863 O O . VAL A 1 121 ? -8.019 9.297 12.444 1.00 63.81 121 VAL A O 1
ATOM 866 N N . LYS A 1 122 ? -10.020 8.335 12.479 1.00 65.31 122 LYS A N 1
ATOM 867 C CA . LYS A 1 122 ? -10.088 8.186 11.013 1.00 65.31 122 LYS A CA 1
ATOM 868 C C . LYS A 1 122 ? -9.808 9.504 10.285 1.00 65.31 122 LYS A C 1
ATOM 870 O O . LYS A 1 122 ? -8.953 9.553 9.400 1.00 65.31 122 LYS A O 1
ATOM 875 N N . SER A 1 123 ? -10.475 10.587 10.687 1.00 69.69 123 SER A N 1
ATOM 876 C CA . SER A 1 123 ? -10.354 11.893 10.019 1.00 69.69 123 SER A CA 1
ATOM 877 C C . SER A 1 123 ? -8.952 12.510 10.132 1.00 69.69 123 SER A C 1
ATOM 879 O O . SER A 1 123 ? -8.480 13.130 9.178 1.00 69.69 123 SER A O 1
ATOM 881 N N . CYS A 1 124 ? -8.235 12.290 11.242 1.00 74.94 124 CYS A N 1
ATOM 882 C CA . CYS A 1 124 ? -6.888 12.836 11.431 1.00 74.94 124 CYS A CA 1
ATOM 883 C C . CYS A 1 124 ? -5.818 12.081 10.617 1.00 74.94 124 CYS A C 1
ATOM 885 O O . CYS A 1 124 ? -4.739 12.620 10.342 1.00 74.94 124 CYS A O 1
ATOM 887 N N . TYR A 1 125 ? -6.132 10.867 10.153 1.00 78.50 125 TYR A N 1
ATOM 888 C CA . TYR A 1 125 ? -5.234 10.051 9.341 1.00 78.50 125 TYR A CA 1
ATOM 889 C C . TYR A 1 125 ? -5.466 10.122 7.839 1.00 78.50 125 TYR A C 1
ATOM 891 O O . TYR A 1 125 ? -4.659 9.554 7.109 1.00 78.50 125 TYR A O 1
ATOM 899 N N . GLN A 1 126 ? -6.477 10.835 7.341 1.00 86.31 126 GLN A N 1
ATOM 900 C CA . GLN A 1 126 ? -6.772 10.854 5.904 1.00 86.31 126 GLN A CA 1
ATOM 901 C C . GLN A 1 126 ? -5.540 11.217 5.046 1.00 86.31 126 GLN A C 1
ATOM 903 O O . GLN A 1 126 ? -5.219 10.494 4.105 1.00 86.31 126 GLN A O 1
ATOM 908 N N . SER A 1 127 ? -4.799 12.278 5.391 1.00 88.00 127 SER A N 1
ATOM 909 C CA . SER A 1 127 ? -3.578 12.676 4.662 1.00 88.00 127 SER A CA 1
ATOM 910 C C . SER A 1 127 ? -2.434 11.666 4.812 1.00 88.00 127 SER A C 1
ATOM 912 O O . SER A 1 127 ? -1.688 11.425 3.864 1.00 88.00 127 SER A O 1
ATOM 914 N N . HIS A 1 128 ? -2.303 11.050 5.990 1.00 87.06 128 HIS A N 1
ATOM 915 C CA . HIS A 1 128 ? -1.289 10.025 6.251 1.00 87.06 128 HIS A CA 1
ATOM 916 C C . HIS A 1 128 ? -1.570 8.746 5.452 1.00 87.06 128 HIS A C 1
ATOM 918 O O . HIS A 1 128 ? -0.656 8.171 4.865 1.00 87.06 128 HIS A O 1
ATOM 924 N N . LEU A 1 129 ? -2.836 8.331 5.380 1.00 90.12 129 LEU A N 1
ATOM 925 C CA . LEU A 1 129 ? -3.277 7.188 4.586 1.00 90.12 129 LEU A CA 1
ATOM 926 C C . LEU A 1 129 ? -3.214 7.480 3.091 1.00 90.12 129 LEU A C 1
ATOM 928 O O . LEU A 1 129 ? -2.818 6.603 2.337 1.00 90.12 129 LEU A O 1
ATOM 932 N N . GLN A 1 130 ? -3.509 8.709 2.655 1.00 93.38 130 GLN A N 1
ATOM 933 C CA . GLN A 1 130 ? -3.298 9.112 1.263 1.00 93.38 130 GLN A CA 1
ATOM 934 C C . GLN A 1 130 ? -1.836 8.926 0.849 1.00 93.38 130 GLN A C 1
ATOM 936 O O . GLN A 1 130 ? -1.563 8.350 -0.202 1.00 93.38 130 GLN A O 1
ATOM 941 N N . PHE A 1 131 ? -0.901 9.404 1.677 1.00 92.81 131 PHE A N 1
ATOM 942 C CA . PHE A 1 131 ? 0.526 9.205 1.446 1.00 92.81 131 PHE A CA 1
ATOM 943 C C . PHE A 1 131 ? 0.874 7.714 1.417 1.00 92.81 131 PHE A C 1
ATOM 945 O O . PHE A 1 131 ? 1.450 7.248 0.440 1.00 92.81 131 PHE A O 1
ATOM 952 N N . LEU A 1 132 ? 0.445 6.949 2.425 1.00 94.00 132 LEU A N 1
ATOM 953 C CA . LEU A 1 132 ? 0.693 5.509 2.486 1.00 94.00 132 LEU A CA 1
ATOM 954 C C . LEU A 1 132 ? 0.171 4.771 1.243 1.00 94.00 132 LEU A C 1
ATOM 956 O O . LEU A 1 132 ? 0.888 3.947 0.687 1.00 94.00 132 LEU A O 1
ATOM 960 N N . TYR A 1 133 ? -1.047 5.068 0.783 1.00 96.62 133 TYR A N 1
ATOM 961 C CA . TYR A 1 133 ? -1.607 4.448 -0.417 1.00 96.62 133 TYR A CA 1
ATOM 962 C C . TYR A 1 133 ? -0.778 4.763 -1.657 1.00 96.62 133 TYR A C 1
ATOM 964 O O . TYR A 1 133 ? -0.494 3.853 -2.425 1.00 96.62 133 TYR A O 1
ATOM 972 N N . ARG A 1 134 ? -0.354 6.019 -1.844 1.00 96.38 134 ARG A N 1
ATOM 973 C CA . ARG A 1 134 ? 0.505 6.397 -2.977 1.00 96.38 134 ARG A CA 1
ATOM 974 C C . ARG A 1 134 ? 1.813 5.621 -2.980 1.00 96.38 134 ARG A C 1
ATOM 976 O O . ARG A 1 134 ? 2.190 5.105 -4.026 1.00 96.38 134 ARG A O 1
ATOM 983 N N . GLU A 1 135 ? 2.459 5.515 -1.823 1.00 96.31 135 GLU A N 1
ATOM 984 C CA . GLU A 1 135 ? 3.717 4.779 -1.692 1.00 96.31 135 GLU A CA 1
ATOM 985 C C . GLU A 1 135 ? 3.511 3.285 -1.962 1.00 96.31 135 GLU A C 1
ATOM 987 O O . GLU A 1 135 ? 4.235 2.696 -2.757 1.00 96.31 135 GLU A O 1
ATOM 992 N N . LEU A 1 136 ? 2.480 2.671 -1.374 1.00 97.69 136 LEU A N 1
ATOM 993 C CA . LEU A 1 136 ? 2.177 1.251 -1.576 1.00 97.69 136 LEU A CA 1
ATOM 994 C C . LEU A 1 136 ? 1.797 0.921 -3.017 1.00 97.69 136 LEU A C 1
ATOM 996 O O . LEU A 1 136 ? 2.172 -0.139 -3.510 1.00 97.69 136 LEU A O 1
ATOM 1000 N N . LEU A 1 137 ? 1.081 1.815 -3.701 1.00 98.31 137 LEU A N 1
ATOM 1001 C CA . LEU A 1 137 ? 0.699 1.601 -5.091 1.00 98.31 137 LEU A CA 1
ATOM 1002 C C . LEU A 1 137 ? 1.926 1.388 -5.980 1.00 98.31 137 LEU A C 1
ATOM 1004 O O . LEU A 1 137 ? 1.862 0.522 -6.840 1.00 98.31 137 LEU A O 1
ATOM 1008 N N . VAL A 1 138 ? 3.056 2.059 -5.724 1.00 97.00 138 VAL A N 1
ATOM 1009 C CA . VAL A 1 138 ? 4.312 1.845 -6.473 1.00 97.00 138 VAL A CA 1
ATOM 1010 C C . VAL A 1 138 ? 4.763 0.380 -6.422 1.00 97.00 138 VAL A C 1
ATOM 1012 O O . VAL A 1 138 ? 5.203 -0.165 -7.433 1.00 97.00 138 VAL A O 1
ATOM 1015 N N . TYR A 1 139 ? 4.584 -0.298 -5.287 1.00 97.00 139 TYR A N 1
ATOM 1016 C CA . TYR A 1 139 ? 5.006 -1.689 -5.101 1.00 97.00 139 TYR A CA 1
ATOM 1017 C C . TYR A 1 139 ? 4.087 -2.723 -5.772 1.00 97.00 139 TYR A C 1
ATOM 1019 O O . TYR A 1 139 ? 4.431 -3.903 -5.816 1.00 97.00 139 TYR A O 1
ATOM 1027 N N . LEU A 1 140 ? 2.966 -2.318 -6.383 1.00 97.81 140 LEU A N 1
ATOM 1028 C CA . LEU A 1 140 ? 2.236 -3.205 -7.304 1.00 97.81 140 LEU A CA 1
ATOM 1029 C C . LEU A 1 140 ? 3.039 -3.506 -8.585 1.00 97.81 140 LEU A C 1
ATOM 1031 O O . LEU A 1 140 ? 2.725 -4.452 -9.305 1.00 97.81 140 LEU A O 1
ATOM 1035 N N . ASP A 1 141 ? 4.096 -2.737 -8.849 1.00 96.00 141 ASP A N 1
ATOM 1036 C CA . ASP A 1 141 ? 5.067 -2.972 -9.921 1.00 96.00 141 ASP A CA 1
ATOM 1037 C C . ASP A 1 141 ? 6.372 -3.631 -9.437 1.00 96.00 141 ASP A C 1
ATOM 1039 O O . ASP A 1 141 ? 7.337 -3.701 -10.203 1.00 96.00 141 ASP A O 1
ATOM 1043 N N . ASP A 1 142 ? 6.421 -4.139 -8.198 1.00 95.88 142 ASP A N 1
ATOM 1044 C CA . ASP A 1 142 ? 7.608 -4.833 -7.680 1.00 95.88 142 ASP A CA 1
ATOM 1045 C C . ASP A 1 142 ? 8.028 -5.978 -8.624 1.00 95.88 142 ASP A C 1
ATOM 1047 O O . ASP A 1 142 ? 7.162 -6.670 -9.163 1.00 95.88 142 ASP A O 1
ATOM 1051 N N . PRO A 1 143 ? 9.331 -6.210 -8.866 1.00 92.81 143 PRO A N 1
ATOM 1052 C CA . PRO A 1 143 ? 9.772 -7.327 -9.702 1.00 92.81 143 PRO A CA 1
ATOM 1053 C C . PRO A 1 143 ? 9.383 -8.711 -9.152 1.00 92.81 143 PRO A C 1
ATOM 1055 O O . PRO A 1 143 ? 9.396 -9.680 -9.913 1.00 92.81 143 PRO A O 1
ATOM 1058 N N . ASP A 1 144 ? 9.059 -8.823 -7.861 1.00 95.50 144 ASP A N 1
ATOM 1059 C CA . ASP A 1 144 ? 8.633 -10.054 -7.200 1.00 95.50 144 ASP A CA 1
ATOM 1060 C C . ASP A 1 144 ? 7.107 -10.122 -7.059 1.00 95.50 144 ASP A C 1
ATOM 1062 O O . ASP A 1 144 ? 6.498 -9.379 -6.286 1.00 95.50 144 ASP A O 1
ATOM 1066 N N . GLY A 1 145 ? 6.485 -11.072 -7.764 1.00 96.31 145 GLY A N 1
ATOM 1067 C CA . GLY A 1 145 ? 5.033 -11.271 -7.730 1.00 96.31 145 GLY A CA 1
ATOM 1068 C C . GLY A 1 145 ? 4.473 -11.571 -6.334 1.00 96.31 145 GLY A C 1
ATOM 1069 O O . GLY A 1 145 ? 3.349 -11.184 -6.035 1.00 96.31 145 GLY A O 1
ATOM 1070 N N . THR A 1 146 ? 5.258 -12.179 -5.440 1.00 97.50 146 THR A N 1
ATOM 1071 C CA . THR A 1 146 ? 4.817 -12.459 -4.062 1.00 97.50 146 THR A CA 1
ATOM 1072 C C . THR A 1 146 ? 4.658 -11.168 -3.264 1.00 97.50 146 THR A C 1
ATOM 1074 O O . THR A 1 146 ? 3.727 -11.027 -2.472 1.00 97.50 146 THR A O 1
ATOM 1077 N N . VAL A 1 147 ? 5.558 -10.204 -3.481 1.00 96.81 147 VAL A N 1
ATOM 1078 C CA . VAL A 1 147 ? 5.476 -8.877 -2.858 1.00 96.81 147 VAL A CA 1
ATOM 1079 C C . VAL A 1 147 ? 4.326 -8.085 -3.460 1.00 96.81 147 VAL A C 1
ATOM 1081 O O . VAL A 1 147 ? 3.579 -7.461 -2.708 1.00 96.81 147 VAL A O 1
ATOM 1084 N N . GLN A 1 148 ? 4.126 -8.165 -4.779 1.00 98.06 148 GLN A N 1
ATOM 1085 C CA . GLN A 1 148 ? 2.976 -7.548 -5.441 1.00 98.06 148 GLN A CA 1
ATOM 1086 C C . GLN A 1 148 ? 1.646 -8.030 -4.841 1.00 98.06 148 GLN A C 1
ATOM 1088 O O . GLN A 1 148 ? 0.801 -7.211 -4.468 1.00 98.06 148 GLN A O 1
ATOM 1093 N N . ASP A 1 149 ? 1.478 -9.348 -4.697 1.00 98.31 149 ASP A N 1
ATOM 1094 C CA . ASP A 1 149 ? 0.285 -9.954 -4.103 1.00 98.31 149 ASP A CA 1
ATOM 1095 C C . ASP A 1 149 ? 0.103 -9.510 -2.645 1.00 98.31 149 ASP A C 1
ATOM 1097 O O . ASP A 1 149 ? -0.989 -9.103 -2.245 1.00 98.31 149 ASP A O 1
ATOM 1101 N N . ALA A 1 150 ? 1.178 -9.515 -1.853 1.00 98.19 150 ALA A N 1
ATOM 1102 C CA . ALA A 1 150 ? 1.127 -9.098 -0.455 1.00 98.19 150 ALA A CA 1
ATOM 1103 C C . ALA A 1 150 ? 0.746 -7.615 -0.298 1.00 98.19 150 ALA A C 1
ATOM 1105 O O . ALA A 1 150 ? -0.093 -7.275 0.537 1.00 98.19 150 ALA A O 1
ATOM 1106 N N . VAL A 1 151 ? 1.307 -6.728 -1.125 1.00 98.38 151 VAL A N 1
ATOM 1107 C CA . VAL A 1 151 ? 0.971 -5.294 -1.156 1.00 98.38 151 VAL A CA 1
ATOM 1108 C C . VAL A 1 151 ? -0.478 -5.076 -1.573 1.00 98.38 151 VAL A C 1
ATOM 1110 O O . VAL A 1 151 ? -1.174 -4.247 -0.982 1.00 98.38 151 VAL A O 1
ATOM 1113 N N . LEU A 1 152 ? -0.966 -5.838 -2.550 1.00 98.56 152 LEU A N 1
ATOM 1114 C CA . LEU A 1 152 ? -2.361 -5.771 -2.957 1.00 98.56 152 LEU A CA 1
ATOM 1115 C C . LEU A 1 152 ? -3.306 -6.142 -1.807 1.00 98.56 152 LEU A C 1
ATOM 1117 O O . LEU A 1 152 ? -4.319 -5.468 -1.613 1.00 98.56 152 LEU A O 1
ATOM 1121 N N . GLU A 1 153 ? -2.969 -7.157 -1.012 1.00 98.12 153 GLU A N 1
ATOM 1122 C CA . GLU A 1 153 ? -3.730 -7.500 0.193 1.00 98.12 153 GLU A CA 1
ATOM 1123 C C . GLU A 1 153 ? -3.664 -6.396 1.262 1.00 98.12 153 GLU A C 1
ATOM 1125 O O . GLU A 1 153 ? -4.681 -6.113 1.896 1.00 98.12 153 GLU A O 1
ATOM 1130 N N . VAL A 1 154 ? -2.533 -5.689 1.410 1.00 97.88 154 VAL A N 1
ATOM 1131 C CA . VAL A 1 154 ? -2.452 -4.496 2.280 1.00 97.88 154 VAL A CA 1
ATOM 1132 C C . VAL A 1 154 ? -3.426 -3.409 1.818 1.00 97.88 154 VAL A C 1
ATOM 1134 O O . VAL A 1 154 ? -4.176 -2.864 2.629 1.00 97.88 154 VAL A O 1
ATOM 1137 N N . LEU A 1 155 ? -3.455 -3.107 0.518 1.00 98.19 155 LEU A N 1
ATOM 1138 C CA . LEU A 1 155 ? -4.340 -2.088 -0.054 1.00 98.19 155 LEU A CA 1
ATOM 1139 C C . LEU A 1 155 ? -5.819 -2.476 0.089 1.00 98.19 155 LEU A C 1
ATOM 1141 O O . LEU A 1 155 ? -6.637 -1.642 0.480 1.00 98.19 155 LEU A O 1
ATOM 1145 N N . LYS A 1 156 ? -6.165 -3.750 -0.132 1.00 97.00 156 LYS A N 1
ATOM 1146 C CA . LYS A 1 156 ? -7.517 -4.271 0.126 1.00 97.00 156 LYS A CA 1
ATOM 1147 C C . LYS A 1 156 ? -7.886 -4.184 1.605 1.00 97.00 156 LYS A C 1
ATOM 1149 O O . LYS A 1 156 ? -8.977 -3.722 1.921 1.00 97.00 156 LYS A O 1
ATOM 1154 N N . ALA A 1 157 ? -6.992 -4.551 2.523 1.00 94.81 157 ALA A N 1
ATOM 1155 C CA . ALA A 1 157 ? -7.236 -4.421 3.960 1.00 94.81 157 ALA A CA 1
ATOM 1156 C C . ALA A 1 157 ? -7.435 -2.954 4.378 1.00 94.81 157 ALA A C 1
ATOM 1158 O O . ALA A 1 157 ? -8.285 -2.656 5.216 1.00 94.81 157 ALA A O 1
ATOM 1159 N N . GLY A 1 158 ? -6.684 -2.033 3.769 1.00 92.94 158 GLY A N 1
ATOM 1160 C CA . GLY A 1 158 ? -6.785 -0.598 4.019 1.00 92.94 158 GLY A CA 1
ATOM 1161 C C . GLY A 1 158 ? -8.007 0.071 3.390 1.00 92.94 158 GLY A C 1
ATOM 1162 O O . GLY A 1 158 ? -8.405 1.132 3.866 1.00 92.94 158 GLY A O 1
ATOM 1163 N N . SER A 1 159 ? -8.615 -0.528 2.362 1.00 94.06 159 SER A N 1
ATOM 1164 C CA . SER A 1 159 ? -9.742 0.055 1.614 1.00 94.06 159 SER A CA 1
ATOM 1165 C C . SER A 1 159 ? -10.937 0.439 2.485 1.00 94.06 159 SER A C 1
ATOM 1167 O O . SER A 1 159 ? -11.608 1.422 2.206 1.00 94.06 159 SER A O 1
ATOM 1169 N N . VAL A 1 160 ? -11.161 -0.282 3.583 1.00 90.88 160 VAL A N 1
ATOM 1170 C CA . VAL A 1 160 ? -12.286 -0.060 4.504 1.00 90.88 160 VAL A CA 1
ATOM 1171 C C . VAL A 1 160 ? -12.218 1.272 5.259 1.00 90.88 160 VAL A C 1
ATOM 1173 O O . VAL A 1 160 ? -13.197 1.651 5.893 1.00 90.88 160 VAL A O 1
ATOM 1176 N N . LEU A 1 161 ? -11.064 1.950 5.253 1.00 89.81 161 LEU A N 1
ATOM 1177 C CA . LEU A 1 161 ? -10.875 3.235 5.930 1.00 89.81 161 LEU A CA 1
ATOM 1178 C C . LEU A 1 161 ? -11.318 4.403 5.045 1.00 89.81 161 LEU A C 1
ATOM 1180 O O . LEU A 1 161 ? -12.105 5.235 5.483 1.00 89.81 161 LEU A O 1
ATOM 1184 N N . PHE A 1 162 ? -10.811 4.459 3.810 1.00 90.94 162 PHE A N 1
ATOM 1185 C CA . PHE A 1 162 ? -11.108 5.515 2.838 1.00 90.94 162 PHE A CA 1
ATOM 1186 C C . PHE A 1 162 ? -11.127 4.950 1.404 1.00 90.94 162 PHE A C 1
ATOM 1188 O O . PHE A 1 162 ? -10.173 5.170 0.643 1.00 90.94 162 PHE A O 1
ATOM 1195 N N . PRO A 1 163 ? -12.186 4.219 1.010 1.00 93.69 163 PRO A N 1
ATOM 1196 C CA . PRO A 1 163 ? -12.218 3.508 -0.268 1.00 93.69 163 PRO A CA 1
ATOM 1197 C C . PRO A 1 163 ? -12.201 4.464 -1.467 1.00 93.69 163 PRO A C 1
ATOM 1199 O O . PRO A 1 163 ? -11.480 4.226 -2.436 1.00 93.69 163 PRO A O 1
ATOM 1202 N N . GLU A 1 164 ? -12.896 5.602 -1.391 1.00 94.56 164 GLU A N 1
ATOM 1203 C CA . GLU A 1 164 ? -12.924 6.610 -2.459 1.00 94.56 164 GLU A CA 1
ATOM 1204 C C . GLU A 1 164 ? -11.569 7.305 -2.619 1.00 94.56 164 GLU A C 1
ATOM 1206 O O . GLU A 1 164 ? -11.175 7.681 -3.723 1.00 94.56 164 GLU A O 1
ATOM 1211 N N . LEU A 1 165 ? -10.838 7.493 -1.515 1.00 94.75 165 LEU A N 1
ATOM 1212 C CA . LEU A 1 165 ? -9.482 8.030 -1.559 1.00 94.75 165 LEU A CA 1
ATOM 1213 C C . LEU A 1 165 ? -8.554 7.057 -2.282 1.00 94.75 165 LEU A C 1
ATOM 1215 O O . LEU A 1 165 ? -7.864 7.471 -3.210 1.00 94.75 165 LEU A O 1
ATOM 1219 N N . LEU A 1 166 ? -8.578 5.780 -1.898 1.00 97.44 166 LEU A N 1
ATOM 1220 C CA . LEU A 1 166 ? -7.753 4.753 -2.523 1.00 97.44 166 LEU A CA 1
ATOM 1221 C C . LEU A 1 166 ? -8.097 4.562 -4.009 1.00 97.44 166 LEU A C 1
ATOM 1223 O O . LEU A 1 166 ? -7.186 4.433 -4.828 1.00 97.44 166 LEU A O 1
ATOM 1227 N N . ALA A 1 167 ? -9.379 4.616 -4.381 1.00 98.12 167 ALA A N 1
ATOM 1228 C CA . ALA A 1 167 ? -9.810 4.553 -5.777 1.00 98.12 167 ALA A CA 1
ATOM 1229 C C . ALA A 1 167 ? -9.195 5.688 -6.609 1.00 98.12 167 ALA A C 1
ATOM 1231 O O . ALA A 1 167 ? -8.543 5.420 -7.618 1.00 98.12 167 ALA A O 1
ATOM 1232 N N . ARG A 1 168 ? -9.309 6.942 -6.141 1.00 98.12 168 ARG A N 1
ATOM 1233 C CA . ARG A 1 168 ? -8.733 8.111 -6.830 1.00 98.12 168 ARG A CA 1
ATOM 1234 C C . ARG A 1 168 ? -7.221 8.001 -7.008 1.00 98.12 168 ARG A C 1
ATOM 1236 O O . ARG A 1 168 ? -6.710 8.302 -8.083 1.00 98.12 168 ARG A O 1
ATOM 1243 N N . GLU A 1 169 ? -6.503 7.579 -5.967 1.00 98.44 169 GLU A N 1
ATOM 1244 C CA . GLU A 1 169 ? -5.049 7.411 -6.056 1.00 98.44 169 GLU A CA 1
ATOM 1245 C C . GLU A 1 169 ? -4.669 6.279 -7.021 1.00 98.44 169 GLU A C 1
ATOM 1247 O O . GLU A 1 169 ? -3.742 6.436 -7.813 1.00 98.44 169 GLU A O 1
ATOM 1252 N N . THR A 1 170 ? -5.431 5.180 -7.035 1.00 98.56 170 THR A N 1
ATOM 1253 C CA . THR A 1 170 ? -5.217 4.052 -7.957 1.00 98.56 170 THR A CA 1
ATOM 1254 C C . THR A 1 170 ? -5.456 4.464 -9.415 1.00 98.56 170 THR A C 1
ATOM 1256 O O . THR A 1 170 ? -4.632 4.188 -10.287 1.00 98.56 170 THR A O 1
ATOM 1259 N N . GLU A 1 171 ? -6.546 5.182 -9.698 1.00 98.38 171 GLU A N 1
ATOM 1260 C CA . GLU A 1 171 ? -6.850 5.724 -11.031 1.00 98.38 171 GLU A CA 1
ATOM 1261 C C . GLU A 1 171 ? -5.772 6.704 -11.522 1.00 98.38 171 GLU A C 1
ATOM 1263 O O . GLU A 1 171 ? -5.427 6.726 -12.707 1.00 98.38 171 GLU A O 1
ATOM 1268 N N . ALA A 1 172 ? -5.186 7.488 -10.614 1.00 98.00 172 ALA A N 1
ATOM 1269 C CA . ALA A 1 172 ? -4.135 8.447 -10.941 1.00 98.00 172 ALA A CA 1
ATOM 1270 C C . ALA A 1 172 ? -2.793 7.795 -11.325 1.00 98.00 172 ALA A C 1
ATOM 1272 O O . ALA A 1 172 ? -1.947 8.459 -11.939 1.00 98.00 172 ALA A O 1
ATOM 1273 N N . VAL A 1 173 ? -2.573 6.523 -10.975 1.00 97.50 173 VAL A N 1
ATOM 1274 C CA . VAL A 1 173 ? -1.298 5.827 -11.223 1.00 97.50 173 VAL A CA 1
ATOM 1275 C C . VAL A 1 173 ? -1.408 4.630 -12.159 1.00 97.50 173 VAL A C 1
ATOM 1277 O O . VAL A 1 173 ? -0.403 4.298 -12.771 1.00 97.50 173 VAL A O 1
ATOM 1280 N N . ILE A 1 174 ? -2.589 4.038 -12.370 1.00 97.31 174 ILE A N 1
ATOM 1281 C CA . ILE A 1 174 ? -2.782 2.819 -13.187 1.00 97.31 174 ILE A CA 1
ATOM 1282 C C . ILE A 1 174 ? -2.106 2.852 -14.569 1.00 97.31 174 ILE A C 1
ATOM 1284 O O . ILE A 1 174 ? -1.601 1.840 -15.041 1.00 97.31 174 ILE A O 1
ATOM 1288 N N . HIS A 1 175 ? -2.070 4.012 -15.224 1.00 96.75 175 HIS A N 1
ATOM 1289 C CA . HIS A 1 175 ? -1.472 4.190 -16.552 1.00 96.75 175 HIS A CA 1
ATOM 1290 C C . HIS A 1 175 ? 0.060 4.340 -16.528 1.00 96.75 175 HIS A C 1
ATOM 1292 O O . HIS A 1 175 ? 0.689 4.368 -17.583 1.00 96.75 175 HIS A O 1
ATOM 1298 N N . LYS A 1 176 ? 0.652 4.479 -15.339 1.00 96.00 176 LYS A N 1
ATOM 1299 C CA . LYS A 1 176 ? 2.100 4.558 -15.100 1.00 96.00 176 LYS A CA 1
ATOM 1300 C C . LYS A 1 176 ? 2.702 3.191 -14.780 1.00 96.00 176 LYS A C 1
ATOM 1302 O O . LYS A 1 176 ? 3.916 3.048 -14.869 1.00 96.00 176 LYS A O 1
ATOM 1307 N N . HIS A 1 177 ? 1.861 2.222 -14.418 1.00 95.12 177 HIS A N 1
ATOM 1308 C CA . HIS A 1 177 ? 2.291 0.874 -14.087 1.00 95.12 177 HIS A CA 1
ATOM 1309 C C . HIS A 1 177 ? 2.790 0.108 -15.316 1.00 95.12 177 HIS A C 1
ATOM 1311 O O . HIS A 1 177 ? 2.236 0.238 -16.411 1.00 95.12 177 HIS A O 1
ATOM 1317 N N . ARG A 1 178 ? 3.788 -0.760 -15.127 1.00 95.31 178 ARG A N 1
ATOM 1318 C CA . ARG A 1 178 ? 4.265 -1.703 -16.149 1.00 95.31 178 ARG A CA 1
ATOM 1319 C C . ARG A 1 178 ? 3.137 -2.623 -16.610 1.00 95.31 178 ARG A C 1
ATOM 1321 O O . ARG A 1 178 ? 3.070 -2.971 -17.789 1.00 95.31 178 ARG A O 1
ATOM 1328 N N . SER A 1 179 ? 2.269 -3.020 -15.682 1.00 93.62 179 SER A N 1
ATOM 1329 C CA . SER A 1 179 ? 1.046 -3.769 -15.954 1.00 93.62 179 SER A CA 1
ATOM 1330 C C . SER A 1 179 ? -0.121 -3.183 -15.158 1.00 93.62 179 SER A C 1
ATOM 1332 O O . SER A 1 179 ? -0.038 -3.103 -13.936 1.00 93.62 179 SER A O 1
ATOM 1334 N N . PRO A 1 180 ? -1.254 -2.841 -15.796 1.00 96.25 180 PRO A N 1
ATOM 1335 C CA . PRO A 1 180 ? -2.403 -2.287 -15.083 1.00 96.25 180 PRO A CA 1
ATOM 1336 C C . PRO A 1 180 ? -3.201 -3.339 -14.288 1.00 96.25 180 PRO A C 1
ATOM 1338 O O . PRO A 1 180 ? -4.136 -2.973 -13.580 1.00 96.25 180 PRO A O 1
ATOM 1341 N N . ALA A 1 181 ? -2.882 -4.634 -14.409 1.00 97.44 181 ALA A N 1
ATOM 1342 C CA . ALA A 1 181 ? -3.732 -5.733 -13.942 1.00 97.44 181 ALA A CA 1
ATOM 1343 C C . ALA A 1 181 ? -4.053 -5.679 -12.437 1.00 97.44 181 ALA A C 1
ATOM 1345 O O . ALA A 1 181 ? -5.216 -5.810 -12.053 1.00 97.44 181 ALA A O 1
ATOM 1346 N N . LEU A 1 182 ? -3.056 -5.438 -11.579 1.00 98.25 182 LEU A N 1
ATOM 1347 C CA . LEU A 1 182 ? -3.271 -5.402 -10.127 1.00 98.25 182 LEU A CA 1
ATOM 1348 C C . LEU A 1 182 ? -4.028 -4.146 -9.686 1.00 98.25 182 LEU A C 1
ATOM 1350 O O . LEU A 1 182 ? -4.899 -4.230 -8.822 1.00 98.25 182 LEU A O 1
ATOM 1354 N N . CYS A 1 183 ? -3.788 -3.003 -10.334 1.00 98.31 183 CYS A N 1
ATOM 1355 C CA . CYS A 1 183 ? -4.594 -1.800 -10.125 1.00 98.31 183 CYS A CA 1
ATOM 1356 C C . CYS A 1 183 ? -6.057 -2.029 -10.533 1.00 98.31 183 CYS A C 1
ATOM 1358 O O . CYS A 1 183 ? -6.965 -1.618 -9.817 1.00 98.31 183 CYS A O 1
ATOM 1360 N N . GLN A 1 184 ? -6.309 -2.716 -11.653 1.00 98.19 184 GLN A N 1
ATOM 1361 C CA . GLN A 1 184 ? -7.669 -3.071 -12.080 1.00 98.19 184 GLN A CA 1
ATOM 1362 C C . GLN A 1 184 ? -8.341 -4.016 -11.085 1.00 98.19 184 GLN A C 1
ATOM 1364 O O . GLN A 1 184 ? -9.499 -3.800 -10.733 1.00 98.19 184 GLN A O 1
ATOM 1369 N N . GLN A 1 185 ? -7.616 -5.024 -10.598 1.00 98.25 185 GLN A N 1
ATOM 1370 C CA . GLN A 1 185 ? -8.107 -5.927 -9.559 1.00 98.25 185 GLN A CA 1
ATOM 1371 C C . GLN A 1 185 ? -8.459 -5.164 -8.274 1.00 98.25 185 GLN A C 1
ATOM 1373 O O . GLN A 1 185 ? -9.490 -5.437 -7.656 1.00 98.25 185 GLN A O 1
ATOM 1378 N N . LEU A 1 186 ? -7.639 -4.185 -7.883 1.00 98.44 186 LEU A N 1
ATOM 1379 C CA . LEU A 1 186 ? -7.922 -3.327 -6.737 1.00 98.44 186 LEU A CA 1
ATOM 1380 C C . LEU A 1 186 ? -9.178 -2.475 -6.963 1.00 98.44 186 LEU A C 1
ATOM 1382 O O . LEU A 1 186 ? -10.060 -2.466 -6.113 1.00 98.44 186 LEU A O 1
ATOM 1386 N N . LEU A 1 187 ? -9.313 -1.815 -8.116 1.00 98.19 187 LEU A N 1
ATOM 1387 C CA . LEU A 1 187 ? -10.498 -1.009 -8.437 1.00 98.19 187 LEU A CA 1
ATOM 1388 C C . LEU A 1 187 ? -11.784 -1.845 -8.450 1.00 98.19 187 LEU A C 1
ATOM 1390 O O . LEU A 1 187 ? -12.800 -1.413 -7.912 1.00 98.19 187 LEU A O 1
ATOM 1394 N N . GLN A 1 188 ? -11.737 -3.059 -9.003 1.00 97.75 188 GLN A N 1
ATOM 1395 C CA . GLN A 1 188 ? -12.866 -3.994 -8.965 1.00 97.75 188 GLN A CA 1
ATOM 1396 C C . GLN A 1 188 ? -13.248 -4.365 -7.528 1.00 97.75 188 GLN A C 1
ATOM 1398 O O . GLN A 1 188 ? -14.433 -4.422 -7.205 1.00 97.75 188 GLN A O 1
ATOM 1403 N N . HIS A 1 189 ? -12.260 -4.584 -6.654 1.00 96.94 189 HIS A N 1
ATOM 1404 C CA . HIS A 1 189 ? -12.509 -4.835 -5.236 1.00 96.94 189 HIS A CA 1
ATOM 1405 C C . HIS A 1 189 ? -13.218 -3.650 -4.568 1.00 96.94 189 HIS A C 1
ATOM 1407 O O . HIS A 1 189 ? -14.216 -3.857 -3.885 1.00 96.94 189 HIS A O 1
ATOM 1413 N N . LEU A 1 190 ? -12.754 -2.421 -4.816 1.00 96.12 190 LEU A N 1
ATOM 1414 C CA . LEU A 1 190 ? -13.351 -1.200 -4.260 1.00 96.12 190 LEU A CA 1
ATOM 1415 C C . LEU A 1 190 ? -14.794 -0.988 -4.738 1.00 96.12 190 LEU A C 1
ATOM 1417 O O . LEU A 1 190 ? -15.655 -0.607 -3.956 1.00 96.12 190 LEU A O 1
ATOM 1421 N N . GLN A 1 191 ? -15.083 -1.284 -6.007 1.00 93.25 191 GLN A N 1
ATOM 1422 C CA . GLN A 1 191 ? -16.436 -1.186 -6.571 1.00 93.25 191 GLN A CA 1
ATOM 1423 C C . GLN A 1 191 ? -17.402 -2.243 -6.023 1.00 93.25 191 GLN A C 1
ATOM 1425 O O . GLN A 1 191 ? -18.613 -2.029 -6.018 1.00 93.25 191 GLN A O 1
ATOM 1430 N N . ALA A 1 192 ? -16.881 -3.395 -5.599 1.00 90.88 192 ALA A N 1
ATOM 1431 C CA . ALA A 1 192 ? -17.675 -4.466 -5.010 1.00 90.88 192 ALA A CA 1
ATOM 1432 C C . ALA A 1 192 ? -17.995 -4.230 -3.523 1.00 90.88 192 ALA A C 1
ATOM 1434 O O . ALA A 1 192 ? -18.820 -4.953 -2.958 1.00 90.88 192 ALA A O 1
ATOM 1435 N N . GLN A 1 193 ? -17.355 -3.250 -2.877 1.00 81.44 193 GLN A N 1
ATOM 1436 C CA . GLN A 1 193 ? -17.642 -2.903 -1.490 1.00 81.44 193 GLN A CA 1
ATOM 1437 C C . GLN A 1 193 ? -18.920 -2.056 -1.386 1.00 81.44 193 GLN A C 1
ATOM 1439 O O . GLN A 1 193 ? -19.174 -1.202 -2.239 1.00 81.44 193 GLN A O 1
ATOM 1444 N N . PRO A 1 194 ? -19.750 -2.272 -0.349 1.00 70.62 194 PRO A N 1
ATOM 1445 C CA . PRO A 1 194 ? -20.860 -1.372 -0.072 1.00 70.62 194 PRO A CA 1
ATOM 1446 C C . PRO A 1 194 ? -20.317 0.039 0.215 1.00 70.62 194 PRO A C 1
ATOM 1448 O O . PRO A 1 194 ? -19.255 0.152 0.833 1.00 70.62 194 PRO A O 1
ATOM 1451 N N . PRO A 1 195 ? -21.019 1.106 -0.212 1.00 60.16 195 PRO A N 1
ATOM 1452 C CA . PRO A 1 195 ? -20.589 2.474 0.060 1.00 60.16 195 PRO A CA 1
ATOM 1453 C C . PRO A 1 195 ? -20.397 2.661 1.568 1.00 60.16 195 PRO A C 1
ATOM 1455 O O . PRO A 1 195 ? -21.270 2.274 2.351 1.00 60.16 195 PRO A O 1
ATOM 1458 N N . ALA A 1 196 ? -19.245 3.210 1.964 1.00 57.28 196 ALA A N 1
ATOM 1459 C CA . ALA A 1 196 ? -18.959 3.519 3.360 1.00 57.28 196 ALA A CA 1
ATOM 1460 C C . ALA A 1 196 ? -20.036 4.493 3.881 1.00 57.28 196 ALA A C 1
ATOM 1462 O O . ALA A 1 196 ? -20.283 5.524 3.252 1.00 57.28 196 ALA A O 1
ATOM 1463 N N . GLN A 1 197 ? -20.730 4.111 4.961 1.00 41.97 197 GLN A N 1
ATOM 1464 C CA . GLN A 1 197 ? -21.784 4.919 5.593 1.00 41.97 197 GLN A CA 1
ATOM 1465 C C . GLN A 1 197 ? -21.213 6.066 6.421 1.00 41.97 197 GLN A C 1
ATOM 1467 O O . GLN A 1 197 ? -20.175 5.844 7.085 1.00 41.97 197 GLN A O 1
#

Radius of gyration: 31.35 Å; chains: 1; bounding box: 50×55×130 Å

pLDDT: mean 72.39, std 23.95, range [31.69, 98.56]